Protein AF-0000000084555626 (afdb_homodimer)

Foldseek 3Di:
DDDDDPPVVFWDDPVVLVVQLQLDQKWWKWFQFPPRDIDTDMFGWDQDPVQRKIKGKDFCDDRVNVRCVVFFWIKIKGKDPFDDDVPGPWTKIKMKMFTFGKDWDPDLVVLLVGQQRSVVSPDPDPVVSVVCCVPPSVRMIMMMGDTPDMIMGIDTRD/DDDDDPPVVFWDDPVVLVVQLQLDQKWWKWFQFPPRDIDTDMFGWDQDPVQRKIKGKDFCDDRVNVRCVVFFWIKIKGKDPFDDDVPGPWTKIKMKMFIFGKDWDPDLVVLLVGLLRSVVSPDPDPVVSVVCCVPPSVRMIMMMGDTPDMIMGIDTRD

Secondary structure (DSSP, 8-state):
-PPPPSSGGGBPPHHHHHHHHHH--EEEEEEE-GGG-EEEEEEE-EEETTTTEEEEEEESSSHHHHHHHH--EEEEEEE---EE-TT--SEEEEEEEEEEEEEEE--HHHHHHHHHHHHHTT---HHHHHHHHHHHGGGEEEEEEEEEEEEEEEEE--/-PPPPSSGGGBPPHHHHHHHHHH--EEEEEEE-GGG-EEEEEEE-EEETTTTEEEEEEESSSHHHHHHHH--EEEEEEE---EE-TT--SEEEEEEEEEEEEEEE--HHHHHHHHHHHHHTT---HHHHHHHHHHHGGGEEEEEEEEEEEEEEEEE--

InterPro domains:
  IPR012349 FMN-binding split barrel [G3DSA:2.30.110.10] (3-157)
  IPR024747 Pyridoxamine 5'-phosphate oxidase-related [PF12900] (14-153)

Organism: NCBI:txid82374

Nearest PDB structures (foldseek):
  2fg9-assembly1_A  TM=8.387E-01  e=6.362E-12  Bacteroides thetaiotaomicron VPI-5482
  2fhq-assembly1_B  TM=7.285E-01  e=4.024E-08  Bacteroides thetaiotaomicron VPI-5482
  5jab-assembly1_B  TM=8.638E-01  e=1.129E-06  Mycobacterium tuberculosis H37Rv
  2aq6-assembly1_B  TM=6.867E-01  e=2.132E-07  Mycobacterium tuberculosis
  2hq7-assembly1_B  TM=6.976E-01  e=1.064E-06  Clostridium acetobutylicum

Solvent-accessible surface area (backbone atoms only — not comparable to full-atom values): 16829 Å² total; per-residue (Å²): 137,83,82,77,72,87,65,56,89,32,48,48,52,72,69,55,36,49,50,42,50,63,72,30,62,48,31,31,41,10,27,48,34,72,95,75,24,20,36,34,43,78,42,56,51,38,59,38,77,90,76,57,32,35,33,38,73,40,59,71,66,54,70,67,46,54,19,43,73,74,41,34,42,23,11,37,25,38,52,46,93,48,49,58,54,92,97,46,77,41,46,34,33,46,34,34,38,34,35,28,39,48,43,80,50,80,52,63,69,58,39,50,53,50,52,50,54,48,49,51,74,64,43,86,54,61,67,58,50,55,50,43,55,71,72,44,45,88,59,47,34,31,32,34,37,45,64,74,44,76,52,24,37,50,45,64,70,105,137,84,82,76,71,86,66,57,89,31,47,48,52,73,71,55,36,49,49,40,51,62,71,30,64,50,32,31,42,12,26,48,34,74,95,74,24,20,36,35,42,77,41,56,49,38,60,39,76,90,77,58,31,37,33,38,74,40,61,73,66,54,70,67,47,54,19,44,73,74,41,34,42,23,12,37,26,36,51,48,93,50,49,60,54,90,98,45,75,40,44,34,33,46,35,33,37,32,35,30,39,48,43,79,51,79,53,63,69,59,37,49,53,52,53,52,54,47,49,53,73,64,43,87,54,60,68,59,52,54,50,44,54,71,72,44,45,89,59,48,32,32,34,35,37,45,64,74,44,77,50,23,37,52,44,66,71,106

Structure (mmCIF, N/CA/C/O backbone):
data_AF-0000000084555626-model_v1
#
loop_
_entity.id
_entity.type
_entity.pdbx_description
1 polymer '5-nitroimidazole antibiotic resistance protein'
#
loop_
_atom_site.group_PDB
_atom_site.id
_atom_site.type_symbol
_atom_site.label_atom_id
_atom_site.label_alt_id
_atom_site.label_comp_id
_atom_site.label_asym_id
_atom_site.label_entity_id
_atom_site.label_seq_id
_atom_site.pdbx_PDB_ins_code
_atom_site.Cartn_x
_atom_site.Cartn_y
_atom_site.Cartn_z
_atom_site.occupancy
_atom_site.B_iso_or_equiv
_atom_site.auth_seq_id
_atom_site.auth_comp_id
_atom_site.auth_asym_id
_atom_site.auth_atom_id
_atom_site.pdbx_PDB_model_num
ATOM 1 N N . MET A 1 1 ? -20.672 4.426 -9.023 1 76.81 1 MET A N 1
ATOM 2 C CA . MET A 1 1 ? -20.922 3.668 -7.805 1 76.81 1 MET A CA 1
ATOM 3 C C . MET A 1 1 ? -19.766 2.717 -7.508 1 76.81 1 MET A C 1
ATOM 5 O O . MET A 1 1 ? -19.125 2.213 -8.43 1 76.81 1 MET A O 1
ATOM 9 N N . PHE A 1 2 ? -19.453 2.617 -6.172 1 89.75 2 PHE A N 1
ATOM 10 C CA . PHE A 1 2 ? -18.391 1.716 -5.77 1 89.75 2 PHE A CA 1
ATOM 11 C C . PHE A 1 2 ? -18.922 0.302 -5.555 1 89.75 2 PHE A C 1
ATOM 13 O O . PHE A 1 2 ? -20.078 0.118 -5.207 1 89.75 2 PHE A O 1
ATOM 20 N N . ARG A 1 3 ? -18.141 -0.674 -5.719 1 90.12 3 ARG A N 1
ATOM 21 C CA . ARG A 1 3 ? -18.516 -2.084 -5.676 1 90.12 3 ARG A CA 1
ATOM 22 C C . ARG A 1 3 ? -18.703 -2.559 -4.238 1 90.12 3 ARG A C 1
ATOM 24 O O . ARG A 1 3 ? -18 -2.096 -3.332 1 90.12 3 ARG A O 1
ATOM 31 N N . GLU A 1 4 ? -19.578 -3.523 -4.199 1 86.88 4 GLU A N 1
ATOM 32 C CA . GLU A 1 4 ? -19.641 -4.266 -2.943 1 86.88 4 GLU A CA 1
ATOM 33 C C . GLU A 1 4 ? -18.547 -5.328 -2.871 1 86.88 4 GLU A C 1
ATOM 35 O O . GLU A 1 4 ? -18.141 -5.867 -3.896 1 86.88 4 GLU A O 1
ATOM 40 N N . MET A 1 5 ? -18.156 -5.602 -1.663 1 88.56 5 MET A N 1
ATOM 41 C CA . MET A 1 5 ? -17.172 -6.656 -1.463 1 88.56 5 MET A CA 1
ATOM 42 C C . MET A 1 5 ? -17.719 -8.008 -1.891 1 88.56 5 MET A C 1
ATOM 44 O O . MET A 1 5 ? -18.812 -8.398 -1.475 1 88.56 5 MET A O 1
ATOM 48 N N . ARG A 1 6 ? -16.969 -8.773 -2.727 1 81.38 6 ARG A N 1
ATOM 49 C CA . ARG A 1 6 ? -17.391 -10.086 -3.213 1 81.38 6 ARG A CA 1
ATOM 50 C C . ARG A 1 6 ? -17.453 -11.094 -2.072 1 81.38 6 ARG A C 1
ATOM 52 O O . ARG A 1 6 ? -18.453 -11.789 -1.896 1 81.38 6 ARG A O 1
ATOM 59 N N . ARG A 1 7 ? -16.312 -11.211 -1.264 1 83.25 7 ARG A N 1
ATOM 60 C CA . ARG A 1 7 ? -16.266 -12.117 -0.125 1 83.25 7 ARG A CA 1
ATOM 61 C C . ARG A 1 7 ? -16.766 -11.438 1.143 1 83.25 7 ARG A C 1
ATOM 63 O O . ARG A 1 7 ? -15.992 -11.18 2.066 1 83.25 7 ARG A O 1
ATOM 70 N N . PHE A 1 8 ? -18.016 -11.258 1.345 1 87.25 8 PHE A N 1
ATOM 71 C CA . PHE A 1 8 ? -18.656 -10.414 2.357 1 87.25 8 PHE A CA 1
ATOM 72 C C . PHE A 1 8 ? -18.438 -10.992 3.752 1 87.25 8 PHE A C 1
ATOM 74 O O . PHE A 1 8 ? -18.438 -10.258 4.742 1 87.25 8 PHE A O 1
ATOM 81 N N . LYS A 1 9 ? -18.188 -12.258 3.799 1 88.25 9 LYS A N 1
ATOM 82 C CA . LYS A 1 9 ? -17.953 -12.875 5.102 1 88.25 9 LYS A CA 1
ATOM 83 C C . LYS A 1 9 ? -16.625 -12.398 5.691 1 88.25 9 LYS A C 1
ATOM 85 O O . LYS A 1 9 ? -16.406 -12.508 6.902 1 88.25 9 LYS A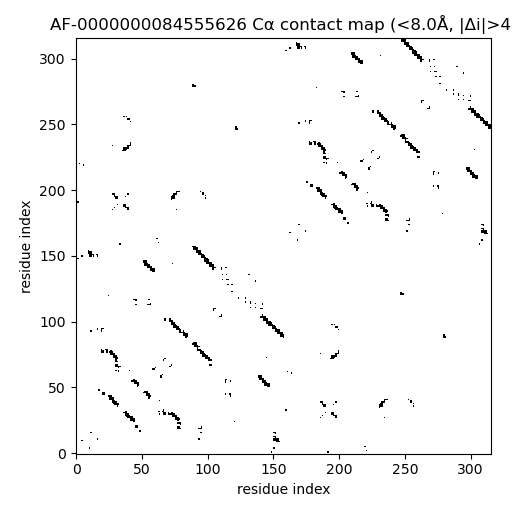 O 1
ATOM 90 N N . GLN A 1 10 ? -15.773 -11.867 4.84 1 93.5 10 GLN A N 1
ATOM 91 C CA . GLN A 1 10 ? -14.469 -11.391 5.277 1 93.5 10 GLN A CA 1
ATOM 92 C C . GLN A 1 10 ? -14.5 -9.891 5.559 1 93.5 10 GLN A C 1
ATOM 94 O O . GLN A 1 10 ? -13.5 -9.32 6 1 93.5 10 GLN A O 1
ATOM 99 N N . GLU A 1 11 ? -15.617 -9.266 5.258 1 96.31 11 GLU A N 1
ATOM 100 C CA . GLU A 1 11 ? -15.719 -7.832 5.504 1 96.31 11 GLU A CA 1
ATOM 101 C C . GLU A 1 11 ? -15.711 -7.527 7 1 96.31 11 GLU A C 1
ATOM 103 O O . GLU A 1 11 ? -16.422 -8.18 7.777 1 96.31 11 GLU A O 1
ATOM 108 N N . ILE A 1 12 ? -14.906 -6.598 7.359 1 97.38 12 ILE A N 1
ATOM 109 C CA . ILE A 1 12 ? -14.859 -6.227 8.773 1 97.38 12 ILE A CA 1
ATOM 110 C C . ILE A 1 12 ? -15.734 -4.996 9.008 1 97.38 12 ILE A C 1
ATOM 112 O O . ILE A 1 12 ? -16.094 -4.285 8.062 1 97.38 12 ILE A O 1
ATOM 116 N N . SER A 1 13 ? -16.062 -4.691 10.242 1 97.19 13 SER A N 1
ATOM 117 C CA . SER A 1 13 ? -16.969 -3.605 10.609 1 97.19 13 SER A CA 1
ATOM 118 C C . SER A 1 13 ? -16.297 -2.248 10.445 1 97.19 13 SER A C 1
ATOM 120 O O . SER A 1 13 ? -15.07 -2.164 10.359 1 97.19 13 SER A O 1
ATOM 122 N N . LYS A 1 14 ? -17.156 -1.234 10.422 1 96.25 14 LYS A N 1
ATOM 123 C CA . LYS A 1 14 ? -16.641 0.126 10.375 1 96.25 14 LYS A CA 1
ATOM 124 C C . LYS A 1 14 ? -15.727 0.412 11.562 1 96.25 14 LYS A C 1
ATOM 126 O O . LYS A 1 14 ? -14.688 1.064 11.414 1 96.25 14 LYS A O 1
ATOM 131 N N . SER A 1 15 ? -16.156 -0.098 12.727 1 97.31 15 SER A N 1
ATOM 132 C CA . SER A 1 15 ? -15.344 0.101 13.93 1 97.31 15 SER A CA 1
ATOM 133 C C . SER A 1 15 ? -13.977 -0.557 13.789 1 97.31 15 SER A C 1
ATOM 135 O O . SER A 1 15 ? -12.969 -0 14.227 1 97.31 15 SER A O 1
ATOM 137 N N . GLU A 1 16 ? -13.891 -1.704 13.211 1 97.94 16 GLU A N 1
ATOM 138 C CA . GLU A 1 16 ? -12.625 -2.393 12.977 1 97.94 16 GLU A CA 1
ATOM 139 C C . GLU A 1 16 ? -11.773 -1.647 11.953 1 97.94 16 GLU A C 1
ATOM 141 O O . GLU A 1 16 ? -10.547 -1.588 12.078 1 97.94 16 GLU A O 1
ATOM 146 N N . CYS A 1 17 ? -12.43 -1.116 10.953 1 98.12 17 CYS A N 1
ATOM 147 C CA . CYS A 1 17 ? -11.703 -0.298 9.984 1 98.12 17 CYS A CA 1
ATOM 148 C C . CYS A 1 17 ? -11.023 0.881 10.672 1 98.12 17 CYS A C 1
ATOM 150 O O . CYS A 1 17 ? -9.852 1.164 10.406 1 98.12 17 CYS A O 1
ATOM 152 N N . ILE A 1 18 ? -11.75 1.521 11.531 1 97.69 18 ILE A N 1
ATOM 153 C CA . ILE A 1 18 ? -11.234 2.678 12.25 1 97.69 18 ILE A CA 1
ATOM 154 C C . ILE A 1 18 ? -10.055 2.254 13.133 1 97.69 18 ILE A C 1
ATOM 156 O O . ILE A 1 18 ? -9.055 2.967 13.227 1 97.69 18 ILE A O 1
ATOM 160 N N . GLU A 1 19 ? -10.164 1.111 13.734 1 97.81 19 GLU A N 1
ATOM 161 C CA . GLU A 1 19 ? -9.07 0.586 14.547 1 97.81 19 GLU A CA 1
ATOM 162 C C . GLU A 1 19 ? -7.812 0.381 13.711 1 97.81 19 GLU A C 1
ATOM 164 O O . GLU A 1 19 ? -6.715 0.758 14.133 1 97.81 19 GLU A O 1
ATOM 169 N N . VAL A 1 20 ? -7.949 -0.183 12.539 1 98.31 20 VAL A N 1
ATOM 170 C CA . VAL A 1 20 ? -6.816 -0.405 11.648 1 98.31 20 VAL A CA 1
ATOM 171 C C . VAL A 1 20 ? -6.207 0.935 11.242 1 98.31 20 VAL A C 1
ATOM 173 O O . VAL A 1 20 ? -4.992 1.12 11.32 1 98.31 20 VAL A O 1
ATOM 176 N N . LEU A 1 21 ? -7.043 1.875 10.859 1 98.12 21 LEU A N 1
ATOM 177 C CA . LEU A 1 21 ? -6.586 3.188 10.414 1 98.12 21 LEU A CA 1
ATOM 178 C C . LEU A 1 21 ? -5.863 3.92 11.539 1 98.12 21 LEU A C 1
ATOM 180 O O . LEU A 1 21 ? -4.871 4.613 11.297 1 98.12 21 LEU A O 1
ATOM 184 N N . THR A 1 22 ? -6.371 3.758 12.711 1 96.81 22 THR A N 1
ATOM 185 C CA . THR A 1 22 ? -5.836 4.492 13.859 1 96.81 22 THR A CA 1
ATOM 186 C C . THR A 1 22 ? -4.52 3.883 14.32 1 96.81 22 THR A C 1
ATOM 188 O O . THR A 1 22 ? -3.586 4.609 14.68 1 96.81 22 THR A O 1
ATOM 191 N N . ASN A 1 23 ? -4.391 2.605 14.258 1 96.06 23 ASN A N 1
ATOM 192 C CA . ASN A 1 23 ? -3.238 1.922 14.836 1 96.06 23 ASN A CA 1
ATOM 193 C C . ASN A 1 23 ? -2.111 1.757 13.82 1 96.06 23 ASN A C 1
ATOM 195 O O . ASN A 1 23 ? -0.953 1.578 14.203 1 96.06 23 ASN A O 1
ATOM 199 N N . SER A 1 24 ? -2.463 1.746 12.578 1 96.44 24 SER A N 1
ATOM 200 C CA . SER A 1 24 ? -1.428 1.63 11.555 1 96.44 24 SER A CA 1
ATOM 201 C C . SER A 1 24 ? -0.692 2.951 11.359 1 96.44 24 SER A C 1
ATOM 203 O O . SER A 1 24 ? -1.309 4.02 11.375 1 96.44 24 SER A O 1
ATOM 205 N N . LYS A 1 25 ? 0.589 2.877 11.117 1 94.75 25 LYS A N 1
ATOM 206 C CA . LYS A 1 25 ? 1.397 4.086 10.984 1 94.75 25 LYS A CA 1
ATOM 207 C C . LYS A 1 25 ? 1.483 4.531 9.523 1 94.75 25 LYS A C 1
ATOM 209 O O . LYS A 1 25 ? 1.712 5.711 9.242 1 94.75 25 LYS A O 1
ATOM 214 N N . ARG A 1 26 ? 1.33 3.557 8.672 1 97 26 ARG A N 1
ATOM 215 C CA . ARG A 1 26 ? 1.593 3.83 7.262 1 97 26 ARG A CA 1
ATOM 216 C C . ARG A 1 26 ? 0.634 3.053 6.363 1 97 26 ARG A C 1
ATOM 218 O O . ARG A 1 26 ? 0.057 2.049 6.785 1 97 26 ARG A O 1
ATOM 225 N N . GLY A 1 27 ? 0.441 3.52 5.23 1 98.5 27 GLY A N 1
ATOM 226 C CA . GLY A 1 27 ? -0.253 2.875 4.129 1 98.5 27 GLY A CA 1
ATOM 227 C C . GLY A 1 27 ? 0.242 3.324 2.768 1 98.5 27 GLY A C 1
ATOM 228 O O . GLY A 1 27 ? 1.347 3.857 2.646 1 98.5 27 GLY A O 1
ATOM 229 N N . VAL A 1 28 ? -0.533 2.996 1.769 1 98.94 28 VAL A N 1
ATOM 230 C CA . VAL A 1 28 ? -0.161 3.373 0.409 1 98.94 28 VAL A CA 1
ATOM 231 C C . VAL A 1 28 ? -1.278 4.199 -0.222 1 98.94 28 VAL A C 1
ATOM 233 O O . VAL A 1 28 ? -2.422 3.748 -0.308 1 98.94 28 VAL A O 1
ATOM 236 N N . LEU A 1 29 ? -0.969 5.406 -0.587 1 98.94 29 LEU A N 1
ATOM 237 C CA . LEU A 1 29 ? -1.856 6.262 -1.366 1 98.94 29 LEU A CA 1
ATOM 238 C C . LEU A 1 29 ? -1.69 6 -2.859 1 98.94 29 LEU A C 1
ATOM 240 O O . LEU A 1 29 ? -0.596 6.16 -3.404 1 98.94 29 LEU A O 1
ATOM 244 N N . SER A 1 30 ? -2.701 5.562 -3.477 1 98.94 30 SER A N 1
ATOM 245 C CA . SER A 1 30 ? -2.697 5.332 -4.918 1 98.94 30 SER A CA 1
ATOM 246 C C . SER A 1 30 ? -3.311 6.512 -5.668 1 98.94 30 SER A C 1
ATOM 248 O O . SER A 1 30 ? -4.449 6.898 -5.398 1 98.94 30 SER A O 1
ATOM 250 N N . LEU A 1 31 ? -2.594 7.043 -6.574 1 98.81 31 LEU A N 1
ATOM 251 C CA . LEU A 1 31 ? -2.971 8.164 -7.426 1 98.81 31 LEU A CA 1
ATOM 252 C C . LEU A 1 31 ? -2.857 7.793 -8.898 1 98.81 31 LEU A C 1
ATOM 254 O O . LEU A 1 31 ? -2.359 6.715 -9.234 1 98.81 31 LEU A O 1
ATOM 258 N N . ILE A 1 32 ? -3.438 8.688 -9.75 1 98.38 32 ILE A N 1
ATOM 259 C CA . ILE A 1 32 ? -3.127 8.562 -11.172 1 98.38 32 ILE A CA 1
ATOM 260 C C . ILE A 1 32 ? -1.85 9.344 -11.484 1 98.38 32 ILE A C 1
ATOM 262 O O . ILE A 1 32 ? -1.834 10.57 -11.422 1 98.38 32 ILE A O 1
ATOM 266 N N . GLY A 1 33 ? -0.812 8.602 -11.797 1 97.31 33 GLY A N 1
ATOM 267 C CA . GLY A 1 33 ? 0.483 9.211 -12.047 1 97.31 33 GLY A CA 1
ATOM 268 C C . GLY A 1 33 ? 0.698 9.578 -13.508 1 97.31 33 GLY A C 1
ATOM 269 O O . GLY A 1 33 ? -0.262 9.828 -14.234 1 97.31 33 GLY A O 1
ATOM 270 N N . ASP A 1 34 ? 1.951 9.656 -13.867 1 97.19 34 ASP A N 1
ATOM 271 C CA . ASP A 1 34 ? 2.334 10.07 -15.219 1 97.19 34 ASP A CA 1
ATOM 272 C C . ASP A 1 34 ? 1.971 8.992 -16.25 1 97.19 34 ASP A C 1
ATOM 274 O O . ASP A 1 34 ? 2.076 7.801 -15.961 1 97.19 34 ASP A O 1
ATOM 278 N N . ASN A 1 35 ? 1.558 9.445 -17.375 1 96.31 35 ASN A N 1
ATOM 279 C CA . ASN A 1 35 ? 1.37 8.594 -18.547 1 96.31 35 ASN A CA 1
ATOM 280 C C . ASN A 1 35 ? 0.37 7.473 -18.266 1 96.31 35 ASN A C 1
ATOM 282 O O . ASN A 1 35 ? 0.53 6.355 -18.766 1 96.31 35 ASN A O 1
ATOM 286 N N . GLY A 1 36 ? -0.542 7.715 -17.359 1 95.12 36 GLY A N 1
ATOM 287 C CA . GLY A 1 36 ? -1.632 6.781 -17.125 1 95.12 36 GLY A CA 1
ATOM 288 C C . GLY A 1 36 ? -1.272 5.672 -16.156 1 95.12 36 GLY A C 1
ATOM 289 O O . GLY A 1 36 ? -2.055 4.742 -15.953 1 95.12 36 GLY A O 1
ATOM 290 N N . TYR A 1 37 ? -0.07 5.711 -15.594 1 98.25 37 TYR A N 1
ATOM 291 C CA . TYR A 1 37 ? 0.304 4.707 -14.602 1 98.25 37 TYR A CA 1
ATOM 292 C C . TYR A 1 37 ? -0.272 5.051 -13.234 1 98.25 37 TYR A C 1
ATOM 294 O O . TYR A 1 37 ? -0.174 6.195 -12.781 1 98.25 37 TYR A O 1
ATOM 302 N N . PRO A 1 38 ? -0.923 4.012 -12.641 1 98.56 38 PRO A N 1
ATOM 303 C CA . PRO A 1 38 ? -1.188 4.23 -11.219 1 98.56 38 PRO A CA 1
ATOM 304 C C . PRO A 1 38 ? 0.09 4.387 -10.398 1 98.56 38 PRO A C 1
ATOM 306 O O . PRO A 1 38 ? 1.104 3.752 -10.695 1 98.56 38 PRO A O 1
ATOM 309 N N . TYR A 1 39 ? 0.007 5.266 -9.5 1 98.69 39 TYR A N 1
ATOM 310 C CA . TYR A 1 39 ? 1.149 5.621 -8.664 1 98.69 39 TYR A CA 1
ATOM 311 C C . TYR A 1 39 ? 0.837 5.395 -7.191 1 98.69 39 TYR A C 1
ATOM 313 O O . TYR A 1 39 ? 0.137 6.199 -6.57 1 98.69 39 TYR A O 1
ATOM 321 N N . GLY A 1 40 ? 1.28 4.23 -6.672 1 98.81 40 GLY A N 1
ATOM 322 C CA . GLY A 1 40 ? 1.166 3.951 -5.25 1 98.81 40 GLY A CA 1
ATOM 323 C C . GLY A 1 40 ? 2.367 4.418 -4.453 1 98.81 40 GLY A C 1
ATOM 324 O O . GLY A 1 40 ? 3.49 3.969 -4.691 1 98.81 40 GLY A O 1
ATOM 325 N N . VAL A 1 41 ? 2.172 5.25 -3.465 1 98.69 41 VAL A N 1
ATOM 326 C CA . VAL A 1 41 ? 3.27 5.832 -2.699 1 98.69 41 VAL A CA 1
ATOM 327 C C . VAL A 1 41 ? 3.016 5.645 -1.205 1 98.69 41 VAL A C 1
ATOM 329 O O . VAL A 1 41 ? 1.906 5.883 -0.723 1 98.69 41 VAL A O 1
ATOM 332 N N . PRO A 1 42 ? 3.977 5.137 -0.497 1 98.38 42 PRO A N 1
ATOM 333 C CA . PRO A 1 42 ? 3.779 4.949 0.942 1 98.38 42 PRO A CA 1
ATOM 334 C C . PRO A 1 42 ? 3.82 6.262 1.72 1 98.38 42 PRO A C 1
ATOM 336 O O . PRO A 1 42 ? 4.688 7.102 1.471 1 98.38 42 PRO A O 1
ATOM 339 N N . LEU A 1 43 ? 2.904 6.414 2.652 1 97.69 43 LEU A N 1
ATOM 340 C CA . LEU A 1 43 ? 2.799 7.605 3.49 1 97.69 43 LEU A CA 1
ATOM 341 C C . LEU A 1 43 ? 2.357 7.234 4.902 1 97.69 43 LEU A C 1
ATOM 343 O O . LEU A 1 43 ? 1.607 6.273 5.094 1 97.69 43 LEU A O 1
ATOM 347 N N . ASP A 1 44 ? 2.816 8.07 5.832 1 97.25 44 ASP A N 1
ATOM 348 C CA . ASP A 1 44 ? 2.152 8.078 7.133 1 97.25 44 ASP A CA 1
ATOM 349 C C . ASP A 1 44 ? 0.818 8.82 7.059 1 97.25 44 ASP A C 1
ATOM 351 O O . ASP A 1 44 ? 0.657 9.742 6.254 1 97.25 44 ASP A O 1
ATOM 355 N N . HIS A 1 45 ? -0.053 8.383 7.906 1 98.56 45 HIS A N 1
ATOM 356 C CA . HIS A 1 45 ? -1.358 9.039 7.867 1 98.56 45 HIS A CA 1
ATOM 357 C C . HIS A 1 45 ? -1.869 9.336 9.273 1 98.56 45 HIS A C 1
ATOM 359 O O . HIS A 1 45 ? -1.427 8.711 10.242 1 98.56 45 HIS A O 1
ATOM 365 N N . TRP A 1 46 ? -2.701 10.32 9.352 1 98.44 46 TRP A N 1
ATOM 366 C CA . TRP A 1 46 ? -3.545 10.555 10.516 1 98.44 46 TRP A CA 1
ATOM 367 C C . TRP A 1 46 ? -5.02 10.492 10.141 1 98.44 46 TRP A C 1
ATOM 369 O O . TRP A 1 46 ? -5.504 11.312 9.359 1 98.44 46 TRP A O 1
ATOM 379 N N . TYR A 1 47 ? -5.715 9.492 10.633 1 98.5 47 TYR A N 1
ATOM 380 C CA . TYR A 1 47 ? -7.164 9.43 10.469 1 98.5 47 TYR A CA 1
ATOM 381 C C . TYR A 1 47 ? -7.867 10.211 11.57 1 98.5 47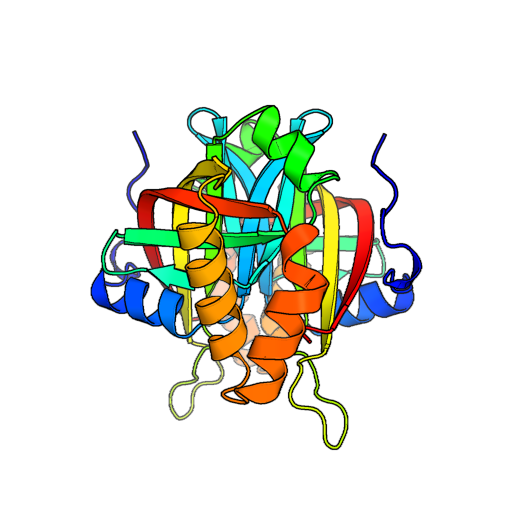 TYR A C 1
ATOM 383 O O . TYR A 1 47 ? -7.711 9.898 12.758 1 98.5 47 TYR A O 1
ATOM 391 N N . CYS A 1 48 ? -8.586 11.156 11.141 1 97.69 48 CYS A N 1
ATOM 392 C CA . CYS A 1 48 ? -9.367 11.945 12.086 1 97.69 48 CYS A CA 1
ATOM 393 C C . CYS A 1 48 ? -10.812 11.461 12.133 1 97.69 48 CYS A C 1
ATOM 395 O O . CYS A 1 48 ? -11.586 11.711 11.211 1 97.69 48 CYS A O 1
ATOM 397 N N . GLU A 1 49 ? -11.18 10.883 13.18 1 95 49 GLU A N 1
ATOM 398 C CA . GLU A 1 49 ? -12.531 10.336 13.32 1 95 49 GLU A CA 1
ATOM 399 C C . GLU A 1 49 ? -13.578 11.445 13.352 1 95 49 GLU A C 1
ATOM 401 O O . GLU A 1 49 ? -14.703 11.258 12.883 1 95 49 GLU A O 1
ATOM 406 N N . GLU A 1 50 ? -13.203 12.578 13.914 1 95 50 GLU A N 1
ATOM 407 C CA . GLU A 1 50 ? -14.141 13.68 14.07 1 95 50 GLU A CA 1
ATOM 408 C C . GLU A 1 50 ? -14.695 14.133 12.727 1 95 50 GLU A C 1
ATOM 410 O O . GLU A 1 50 ? -15.883 14.438 12.609 1 95 50 GLU A O 1
ATOM 415 N N . ASP A 1 51 ? -13.898 14.18 11.75 1 96.06 51 ASP A N 1
ATOM 416 C CA . ASP A 1 51 ? -14.398 14.641 10.453 1 96.06 51 ASP A CA 1
ATOM 417 C C . ASP A 1 51 ? -14.312 13.531 9.406 1 96.06 51 ASP A C 1
ATOM 419 O O . ASP A 1 51 ? -14.57 13.773 8.227 1 96.06 51 ASP A O 1
ATOM 423 N N . ASN A 1 52 ? -13.938 12.336 9.828 1 96 52 ASN A N 1
ATOM 424 C CA . ASN A 1 52 ? -13.883 11.164 8.969 1 96 52 ASN A CA 1
ATOM 425 C C . ASN A 1 52 ? -12.992 11.406 7.75 1 96 52 ASN A C 1
ATOM 427 O O . ASN A 1 52 ? -13.398 11.141 6.617 1 96 52 ASN A O 1
ATOM 431 N N . ARG A 1 53 ? -11.773 11.938 7.977 1 98 53 ARG A N 1
ATOM 432 C CA . ARG A 1 53 ? -10.812 12.195 6.914 1 98 53 ARG A CA 1
ATOM 433 C C . ARG A 1 53 ? -9.445 11.609 7.258 1 98 53 ARG A C 1
ATOM 435 O O . ARG A 1 53 ? -9.148 11.367 8.43 1 98 53 ARG A O 1
ATOM 442 N N . LEU A 1 54 ? -8.758 11.422 6.238 1 98.69 54 LEU A N 1
ATOM 443 C CA . LEU A 1 54 ? -7.352 11.062 6.383 1 98.69 54 LEU A CA 1
ATOM 444 C C . LEU A 1 54 ? -6.449 12.234 6.004 1 98.69 54 LEU A C 1
ATOM 446 O O . LEU A 1 54 ? -6.699 12.922 5.016 1 98.69 54 LEU A O 1
ATOM 450 N N . TYR A 1 55 ? -5.406 12.336 6.766 1 98.81 55 TYR A N 1
ATOM 451 C CA . TYR A 1 55 ? -4.48 13.445 6.539 1 98.81 55 TYR A CA 1
ATOM 452 C C . TYR A 1 55 ? -3.055 12.938 6.367 1 98.81 55 TYR A C 1
ATOM 454 O O . TYR A 1 55 ? -2.666 11.945 6.984 1 98.81 55 TYR A O 1
ATOM 462 N N . PHE A 1 56 ? -2.342 13.688 5.566 1 98.5 56 PHE A N 1
ATOM 463 C CA . PHE A 1 56 ? -0.946 13.391 5.266 1 98.5 56 PHE A CA 1
ATOM 464 C C . PHE A 1 56 ? -0.122 14.672 5.199 1 98.5 56 PHE A C 1
ATOM 466 O O . PHE A 1 56 ? -0.676 15.766 5.105 1 98.5 56 PHE A O 1
ATOM 473 N N . HIS A 1 57 ? 1.134 14.508 5.223 1 96.56 57 HIS A N 1
ATOM 474 C CA . HIS A 1 57 ? 2.041 15.594 4.887 1 96.56 57 HIS A CA 1
ATOM 475 C C . HIS A 1 57 ? 3.076 15.156 3.855 1 96.56 57 HIS A C 1
ATOM 477 O O . HIS A 1 57 ? 3.49 13.992 3.844 1 96.56 57 HIS A O 1
ATOM 483 N N . CYS A 1 58 ? 3.41 16.031 2.988 1 95.69 58 CYS A N 1
ATOM 484 C CA . CYS A 1 58 ? 4.422 15.773 1.972 1 95.69 58 CYS A CA 1
ATOM 485 C C . CYS A 1 58 ? 5.129 17.062 1.563 1 95.69 58 CYS A C 1
ATOM 487 O O . CYS A 1 58 ? 4.875 18.125 2.133 1 95.69 58 CYS A O 1
ATOM 489 N N . ALA A 1 59 ? 6.098 16.875 0.697 1 94.25 59 ALA A N 1
ATOM 490 C CA . ALA A 1 59 ? 6.762 18.031 0.106 1 94.25 59 ALA A CA 1
ATOM 491 C C . ALA A 1 59 ? 5.824 18.797 -0.825 1 94.25 59 ALA A C 1
ATOM 493 O O . ALA A 1 59 ? 4.844 18.234 -1.322 1 94.25 59 ALA A O 1
ATOM 494 N N . LYS A 1 60 ? 6.109 19.938 -1.166 1 95.44 60 LYS A N 1
ATOM 495 C CA . LYS A 1 60 ? 5.25 20.812 -1.954 1 95.44 60 LYS A CA 1
ATOM 496 C C . LYS A 1 60 ? 5.383 20.516 -3.445 1 95.44 60 LYS A C 1
ATOM 498 O O . LYS A 1 60 ? 4.562 20.969 -4.25 1 95.44 60 LYS A O 1
ATOM 503 N N . VAL A 1 61 ? 6.441 19.812 -3.756 1 95.06 61 VAL A N 1
ATOM 504 C CA . VAL A 1 61 ? 6.699 19.531 -5.164 1 95.06 61 VAL A CA 1
ATOM 505 C C . VAL A 1 61 ? 7.008 18.047 -5.348 1 95.06 61 VAL A C 1
ATOM 507 O O . VAL A 1 61 ? 7.41 17.375 -4.398 1 95.06 61 VAL A O 1
ATOM 510 N N . GLY A 1 62 ? 6.801 17.656 -6.621 1 95.56 62 GLY A N 1
ATOM 511 C CA . GLY A 1 62 ? 7.152 16.281 -6.953 1 95.56 62 GLY A CA 1
ATOM 512 C C . GLY A 1 62 ? 6.016 15.508 -7.605 1 95.56 62 GLY A C 1
ATOM 513 O O . GLY A 1 62 ? 4.957 16.078 -7.887 1 95.56 62 GLY A O 1
ATOM 514 N N . HIS A 1 63 ? 6.301 14.242 -7.805 1 96.31 63 HIS A N 1
ATOM 515 C CA . HIS A 1 63 ? 5.379 13.375 -8.531 1 96.31 63 HIS A CA 1
ATOM 516 C C . HIS A 1 63 ? 4.012 13.336 -7.859 1 96.31 63 HIS A C 1
ATOM 518 O O . HIS A 1 63 ? 2.982 13.438 -8.531 1 96.31 63 HIS A O 1
ATOM 524 N N . LYS A 1 64 ? 4.035 13.234 -6.566 1 96.38 64 LYS A N 1
ATOM 525 C CA . LYS A 1 64 ? 2.797 13.156 -5.797 1 96.38 64 LYS A CA 1
ATOM 526 C C . LYS A 1 64 ? 1.947 14.406 -6.004 1 96.38 64 LYS A C 1
ATOM 528 O O . LYS A 1 64 ? 0.752 14.312 -6.293 1 96.38 64 LYS A O 1
ATOM 533 N N . MET A 1 65 ? 2.527 15.492 -5.859 1 96.69 65 MET A N 1
ATOM 534 C CA . MET A 1 65 ? 1.829 16.766 -6 1 96.69 65 MET A CA 1
ATOM 535 C C . MET A 1 65 ? 1.311 16.953 -7.422 1 96.69 65 MET A C 1
ATOM 537 O O . MET A 1 65 ? 0.175 17.391 -7.625 1 96.69 65 MET A O 1
ATOM 541 N N . ASP A 1 66 ? 2.121 16.656 -8.391 1 97.81 66 ASP A N 1
ATOM 542 C CA . ASP A 1 66 ? 1.705 16.75 -9.789 1 97.81 66 ASP A CA 1
ATOM 543 C C . ASP A 1 66 ? 0.511 15.836 -10.07 1 97.81 66 ASP A C 1
ATOM 545 O O . ASP A 1 66 ? -0.429 16.234 -10.766 1 97.81 66 ASP A O 1
ATOM 549 N N . ALA A 1 67 ? 0.568 14.633 -9.539 1 98 67 ALA A N 1
ATOM 550 C CA . ALA A 1 67 ? -0.519 13.68 -9.727 1 98 67 ALA A CA 1
ATOM 551 C C . ALA A 1 67 ? -1.822 14.203 -9.133 1 98 67 ALA A C 1
ATOM 553 O O . ALA A 1 67 ? -2.873 14.148 -9.773 1 98 67 ALA A O 1
ATOM 554 N N . ILE A 1 68 ? -1.749 14.688 -7.914 1 98.12 68 ILE A N 1
ATOM 555 C CA . ILE A 1 68 ? -2.922 15.18 -7.199 1 98.12 68 ILE A CA 1
ATOM 556 C C . ILE A 1 68 ? -3.539 16.344 -7.965 1 98.12 68 ILE A C 1
ATOM 558 O O . ILE A 1 68 ? -4.766 16.453 -8.078 1 98.12 68 ILE A O 1
ATOM 562 N N . LYS A 1 69 ? -2.709 17.219 -8.469 1 97.56 69 LYS A N 1
ATOM 563 C CA . LYS A 1 69 ? -3.188 18.375 -9.227 1 97.56 69 LYS A CA 1
ATOM 564 C C . LYS A 1 69 ? -3.865 17.938 -10.523 1 97.56 69 LYS A C 1
ATOM 566 O O . LYS A 1 69 ? -4.828 18.562 -10.969 1 97.56 69 LYS A O 1
ATOM 571 N N . ALA A 1 70 ? -3.385 16.922 -11.117 1 98 70 ALA A N 1
ATOM 572 C CA . ALA A 1 70 ? -3.916 16.438 -12.391 1 98 70 ALA A CA 1
ATOM 573 C C . ALA A 1 70 ? -5.23 15.688 -12.188 1 98 70 ALA A C 1
ATOM 575 O O . ALA A 1 70 ? -6.129 15.766 -13.031 1 98 70 ALA A O 1
ATOM 576 N N . CYS A 1 71 ? -5.379 14.938 -11.156 1 98.44 71 CYS A N 1
ATOM 577 C CA . CYS A 1 71 ? -6.566 14.156 -10.828 1 98.44 71 CYS A CA 1
ATOM 578 C C . CYS A 1 71 ? -6.688 13.953 -9.328 1 98.44 71 CYS A C 1
ATOM 580 O O . CYS A 1 71 ? -5.785 13.391 -8.695 1 98.44 71 CYS A O 1
ATOM 582 N N . ASP A 1 72 ? -7.758 14.297 -8.75 1 98.56 72 ASP A N 1
ATOM 583 C CA . ASP A 1 72 ? -7.867 14.266 -7.293 1 98.56 72 ASP A CA 1
ATOM 584 C C . ASP A 1 72 ? -8.461 12.945 -6.812 1 98.56 72 ASP A C 1
ATOM 586 O O . ASP A 1 72 ? -8.648 12.742 -5.613 1 98.56 72 ASP A O 1
ATOM 590 N N . LYS A 1 73 ? -8.852 12.031 -7.738 1 98.69 73 LYS A N 1
ATOM 591 C CA . LYS A 1 73 ? -9.32 10.703 -7.352 1 98.69 73 LYS A CA 1
ATOM 592 C C . LYS A 1 73 ? -8.18 9.867 -6.77 1 98.69 73 LYS A C 1
ATOM 594 O O . LYS A 1 73 ? -7.086 9.828 -7.336 1 98.69 73 LYS A O 1
ATOM 599 N N . ALA A 1 74 ? -8.445 9.227 -5.672 1 98.88 74 ALA A N 1
ATOM 600 C CA . ALA A 1 74 ? -7.406 8.461 -4.988 1 98.88 74 ALA A CA 1
ATOM 601 C C . ALA A 1 74 ? -8 7.27 -4.25 1 98.88 74 ALA A C 1
ATOM 603 O O . ALA A 1 74 ? -9.211 7.207 -4.031 1 98.88 74 ALA A O 1
ATOM 604 N N . SER A 1 75 ? -7.215 6.344 -3.963 1 98.88 75 SER A N 1
ATOM 605 C CA . SER A 1 75 ? -7.496 5.316 -2.965 1 98.88 75 SER A CA 1
ATOM 606 C C . SER A 1 75 ? -6.352 5.18 -1.97 1 98.88 75 SER A C 1
ATOM 608 O O . SER A 1 75 ? -5.207 5.531 -2.279 1 98.88 75 SER A O 1
ATOM 610 N N . TYR A 1 76 ? -6.637 4.832 -0.824 1 98.94 76 TYR A N 1
ATOM 611 C CA . TYR A 1 76 ? -5.66 4.582 0.229 1 98.94 76 TYR A CA 1
ATOM 612 C C . TYR A 1 76 ? -5.852 3.195 0.834 1 98.94 76 TYR A C 1
ATOM 614 O O . TYR A 1 76 ? -6.98 2.783 1.112 1 98.94 76 TYR A O 1
ATOM 622 N N . CYS A 1 77 ? -4.785 2.471 0.965 1 98.94 77 CYS A N 1
ATOM 623 C CA . CYS A 1 77 ? -4.816 1.123 1.524 1 98.94 77 CYS A CA 1
ATOM 624 C C . CYS A 1 77 ? -3.842 0.996 2.689 1 98.94 77 CYS A C 1
ATOM 626 O O . CYS A 1 77 ? -2.682 1.397 2.58 1 98.94 77 CYS A O 1
ATOM 628 N N . THR A 1 78 ? -4.266 0.533 3.805 1 98.75 78 THR A N 1
ATOM 629 C CA . THR A 1 78 ? -3.412 0.162 4.926 1 98.75 78 THR A CA 1
ATOM 630 C C . THR A 1 78 ? -3.865 -1.161 5.539 1 98.75 78 THR A C 1
ATOM 632 O O . THR A 1 78 ? -4.969 -1.635 5.254 1 98.75 78 THR A O 1
ATOM 635 N N . TYR A 1 79 ? -3.004 -1.812 6.27 1 98.25 79 TYR A N 1
ATOM 636 C CA . TYR A 1 79 ? -3.285 -3.088 6.918 1 98.25 79 TYR A CA 1
ATOM 637 C C . TYR A 1 79 ? -2.48 -3.232 8.203 1 98.25 79 TYR A C 1
ATOM 639 O O . TYR A 1 79 ? -1.441 -2.59 8.367 1 98.25 79 TYR A O 1
ATOM 647 N N . ASP A 1 80 ? -2.994 -3.99 9.07 1 97.19 80 ASP A N 1
ATOM 648 C CA . ASP A 1 80 ? -2.338 -4.152 10.367 1 97.19 80 ASP A CA 1
ATOM 649 C C . ASP A 1 80 ? -1.23 -5.199 10.297 1 97.19 80 ASP A C 1
ATOM 651 O O . ASP A 1 80 ? -0.923 -5.711 9.219 1 97.19 80 ASP A O 1
ATOM 655 N N . GLU A 1 81 ? -0.507 -5.387 11.406 1 93.62 81 GLU A N 1
ATOM 656 C CA . GLU A 1 81 ? 0.651 -6.273 11.438 1 93.62 81 GLU A CA 1
ATOM 657 C C . GLU A 1 81 ? 0.225 -7.738 11.414 1 93.62 81 GLU A C 1
ATOM 659 O O . GLU A 1 81 ? 1.045 -8.625 11.164 1 93.62 81 GLU A O 1
ATOM 664 N N . GLY A 1 82 ? -1.025 -7.973 11.688 1 94.94 82 GLY A N 1
ATOM 665 C CA . GLY A 1 82 ? -1.544 -9.328 11.68 1 94.94 82 GLY A CA 1
ATOM 666 C C . GLY A 1 82 ? -1.297 -10.07 12.984 1 94.94 82 GLY A C 1
ATOM 667 O O . GLY A 1 82 ? -0.604 -9.562 13.867 1 94.94 82 GLY A O 1
ATOM 668 N N . TYR A 1 83 ? -1.979 -11.172 13.109 1 95.88 83 TYR A N 1
ATOM 669 C CA . TYR A 1 83 ? -1.82 -12.07 14.25 1 95.88 83 TYR A CA 1
ATOM 670 C C . TYR A 1 83 ? -1.98 -13.523 13.828 1 95.88 83 TYR A C 1
ATOM 672 O O . TYR A 1 83 ? -2.518 -13.812 12.758 1 95.88 83 TYR A O 1
ATOM 680 N N . ARG A 1 84 ? -1.412 -14.367 14.562 1 96.06 84 ARG A N 1
ATOM 681 C CA . ARG A 1 84 ? -1.595 -15.797 14.359 1 96.06 84 ARG A CA 1
ATOM 682 C C . ARG A 1 84 ? -2.436 -16.406 15.469 1 96.06 84 ARG A C 1
ATOM 684 O O . ARG A 1 84 ? -2.271 -16.062 16.641 1 96.06 84 ARG A O 1
ATOM 691 N N . LYS A 1 85 ? -3.35 -17.281 15.078 1 95 85 LYS A N 1
ATOM 692 C CA . LYS A 1 85 ? -4.078 -18.062 16.078 1 95 85 LYS A CA 1
ATOM 693 C C . LYS A 1 85 ? -3.186 -19.125 16.688 1 95 85 LYS A C 1
ATOM 695 O O . LYS A 1 85 ? -2.262 -19.625 16.031 1 95 85 LYS A O 1
ATOM 700 N N . GLU A 1 86 ? -3.547 -19.406 17.906 1 94.5 86 GLU A N 1
ATOM 701 C CA . GLU A 1 86 ? -2.762 -20.422 18.594 1 94.5 86 GLU A CA 1
ATOM 702 C C . GLU A 1 86 ? -2.703 -21.719 17.781 1 94.5 86 GLU A C 1
ATOM 704 O O . GLU A 1 86 ? -3.734 -22.234 17.344 1 94.5 86 GLU A O 1
ATOM 709 N N . GLY A 1 87 ? -1.456 -22.188 17.547 1 92.19 87 GLY A N 1
ATOM 710 C CA . GLY A 1 87 ? -1.255 -23.453 16.859 1 92.19 87 GLY A CA 1
ATOM 711 C C . GLY A 1 87 ? -1.34 -23.344 15.344 1 92.19 87 GLY A C 1
ATOM 712 O O . GLY A 1 87 ? -1.22 -24.328 14.633 1 92.19 87 GLY A O 1
ATOM 713 N N . GLU A 1 88 ? -1.626 -22.109 14.859 1 92.62 88 GLU A N 1
ATOM 714 C CA . GLU A 1 88 ? -1.74 -21.891 13.414 1 92.62 88 GLU A CA 1
ATOM 715 C C . GLU A 1 88 ? -0.568 -21.078 12.883 1 92.62 88 GLU A C 1
ATOM 717 O O . GLU A 1 88 ? -0.096 -20.156 13.547 1 92.62 88 GLU A O 1
ATOM 722 N N . TRP A 1 89 ? -0.112 -21.438 11.695 1 91.38 89 TRP A N 1
ATOM 723 C CA . TRP A 1 89 ? 1.008 -20.719 11.094 1 91.38 89 TRP A CA 1
ATOM 724 C C . TRP A 1 89 ? 0.519 -19.516 10.297 1 91.38 89 TRP A C 1
ATOM 726 O O . TRP A 1 89 ? 1.274 -18.562 10.07 1 91.38 89 TRP A O 1
ATOM 736 N N . ALA A 1 90 ? -0.739 -19.594 9.867 1 93.19 90 ALA A N 1
ATOM 737 C CA . ALA A 1 90 ? -1.271 -18.609 8.938 1 93.19 90 ALA A CA 1
ATOM 738 C C . ALA A 1 90 ? -1.479 -17.266 9.617 1 93.19 90 ALA A C 1
ATOM 740 O O . ALA A 1 90 ? -1.994 -17.203 10.742 1 93.19 90 ALA A O 1
ATOM 741 N N . LEU A 1 91 ? -1.063 -16.234 8.953 1 95.25 91 LEU A N 1
ATOM 742 C CA . LEU A 1 91 ? -1.251 -14.867 9.43 1 95.25 91 LEU A CA 1
ATOM 743 C C . LEU A 1 91 ? -2.656 -14.367 9.117 1 95.25 91 LEU A C 1
ATOM 745 O O . LEU A 1 91 ? -3.162 -14.586 8.008 1 95.25 91 LEU A O 1
ATOM 749 N N . ASN A 1 92 ? -3.305 -13.82 10.156 1 96.94 92 ASN A N 1
ATOM 750 C CA . ASN A 1 92 ? -4.547 -13.086 9.953 1 96.94 92 ASN A CA 1
ATOM 751 C C . ASN A 1 92 ? -4.297 -11.578 9.875 1 96.94 92 ASN A C 1
ATOM 753 O O . ASN A 1 92 ? -3.688 -11 10.773 1 96.94 92 ASN A O 1
ATOM 757 N N . ILE A 1 93 ? -4.777 -11.023 8.805 1 97.44 93 ILE A N 1
ATOM 758 C CA . ILE A 1 93 ? -4.512 -9.609 8.57 1 97.44 93 ILE A CA 1
ATOM 759 C C . ILE A 1 93 ? -5.82 -8.875 8.289 1 97.44 93 ILE A C 1
ATOM 761 O O . ILE A 1 93 ? -6.68 -9.375 7.562 1 97.44 93 ILE A O 1
ATOM 765 N N . LYS A 1 94 ? -5.953 -7.711 8.891 1 98.38 94 LYS A N 1
ATOM 766 C CA . LYS A 1 94 ? -7.035 -6.797 8.531 1 98.38 94 LYS A CA 1
ATOM 767 C C . LYS A 1 94 ? -6.516 -5.645 7.672 1 98.38 94 LYS A C 1
ATOM 769 O O . LYS A 1 94 ? -5.488 -5.043 7.988 1 98.38 94 LYS A O 1
ATOM 774 N N . SER A 1 95 ? -7.184 -5.434 6.621 1 98.5 95 SER A N 1
ATOM 775 C CA . SER A 1 95 ? -6.828 -4.332 5.734 1 98.5 95 SER A CA 1
ATOM 776 C C . SER A 1 95 ? -8.023 -3.412 5.492 1 98.5 95 SER A C 1
ATOM 778 O O . SER A 1 95 ? -9.172 -3.814 5.684 1 98.5 95 SER A O 1
ATOM 780 N N . VAL A 1 96 ? -7.762 -2.193 5.172 1 98.75 96 VAL A N 1
ATOM 781 C CA . VAL A 1 96 ? -8.773 -1.191 4.844 1 98.75 96 VAL A CA 1
ATOM 782 C C . VAL A 1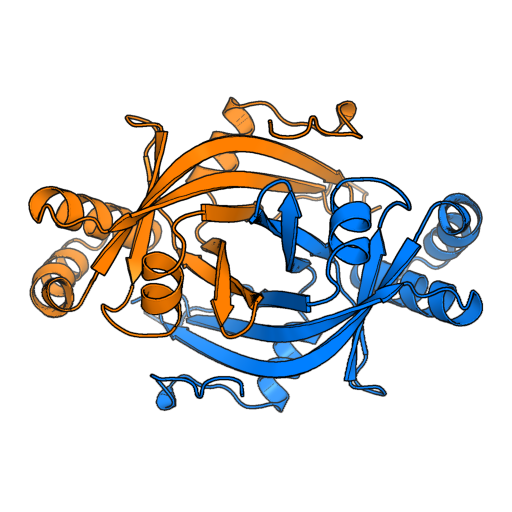 96 ? -8.422 -0.523 3.516 1 98.75 96 VAL A C 1
ATOM 784 O O . VAL A 1 96 ? -7.266 -0.184 3.268 1 98.75 96 VAL A O 1
ATOM 787 N N . ILE A 1 97 ? -9.414 -0.374 2.65 1 98.75 97 ILE A N 1
ATOM 788 C CA . ILE A 1 97 ? -9.281 0.409 1.428 1 98.75 97 ILE A CA 1
ATOM 789 C C . ILE A 1 97 ? -10.305 1.543 1.428 1 98.75 97 ILE A C 1
ATOM 791 O O . ILE A 1 97 ? -11.484 1.319 1.69 1 98.75 97 ILE A O 1
ATOM 795 N N . ILE A 1 98 ? -9.812 2.674 1.168 1 98.75 98 ILE A N 1
ATOM 796 C CA . ILE A 1 98 ? -10.641 3.873 1.076 1 98.75 98 ILE A CA 1
ATOM 797 C C . ILE A 1 98 ? -10.547 4.461 -0.331 1 98.75 98 ILE A C 1
ATOM 799 O O . ILE A 1 98 ? -9.445 4.621 -0.869 1 98.75 98 ILE A O 1
ATOM 803 N N . PHE A 1 99 ? -11.672 4.719 -0.94 1 98.75 99 PHE A N 1
ATOM 804 C CA . PHE A 1 9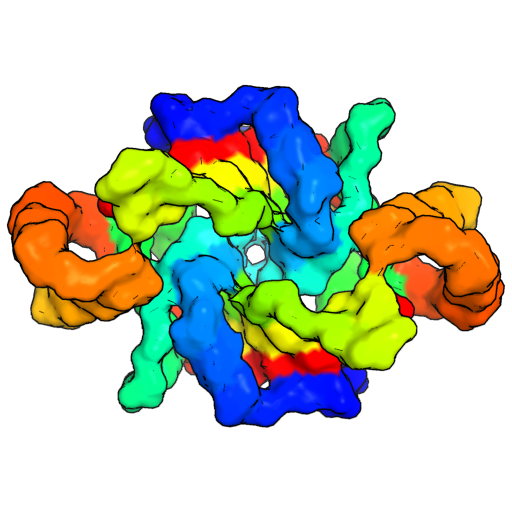9 ? -11.75 5.523 -2.154 1 98.75 99 PHE A CA 1
ATOM 805 C C . PHE A 1 99 ? -12.25 6.93 -1.842 1 98.75 99 PHE A C 1
ATOM 807 O O . PHE A 1 99 ? -13.164 7.102 -1.031 1 98.75 99 PHE A O 1
ATOM 814 N N . GLY A 1 100 ? -11.633 7.895 -2.473 1 98.75 100 GLY A N 1
ATOM 815 C CA . GLY A 1 100 ? -12.078 9.258 -2.234 1 98.75 100 GLY A CA 1
ATOM 816 C C . GLY A 1 100 ? -11.328 10.281 -3.064 1 98.75 100 GLY A C 1
ATOM 817 O O . GLY A 1 100 ? -10.766 9.953 -4.109 1 98.75 100 GLY A O 1
ATOM 818 N N . ARG A 1 101 ? -11.422 11.531 -2.605 1 98.75 101 ARG A N 1
ATOM 819 C CA . ARG A 1 101 ? -10.789 12.648 -3.289 1 98.75 101 ARG A CA 1
ATOM 820 C C . ARG A 1 101 ? -9.734 13.305 -2.404 1 98.75 101 ARG A C 1
ATOM 822 O O . ARG A 1 101 ? -9.953 13.508 -1.208 1 98.75 101 ARG A O 1
ATOM 829 N N . VAL A 1 102 ? -8.617 13.602 -3.008 1 98.75 102 VAL A N 1
ATOM 830 C CA . VAL A 1 102 ? -7.535 14.234 -2.268 1 98.75 102 VAL A CA 1
ATOM 831 C C . VAL A 1 102 ? -7.516 15.734 -2.566 1 98.75 102 VAL A C 1
ATOM 833 O O . VAL A 1 102 ? -7.719 16.141 -3.711 1 98.75 102 VAL A O 1
ATOM 836 N N . LYS A 1 103 ? -7.273 16.469 -1.559 1 98.25 103 LYS A N 1
ATOM 837 C CA . LYS A 1 103 ? -7.188 17.922 -1.675 1 98.25 103 LYS A CA 1
ATOM 838 C C . LYS A 1 103 ? -6 18.469 -0.882 1 98.25 103 LYS A C 1
ATOM 840 O O . LYS A 1 103 ? -5.57 17.859 0.096 1 98.25 103 LYS A O 1
ATOM 845 N N . LEU A 1 104 ? -5.508 19.594 -1.351 1 98.12 104 LEU A N 1
ATOM 846 C CA . LEU A 1 104 ? -4.488 20.312 -0.584 1 98.12 104 LEU A CA 1
ATOM 847 C C . LEU A 1 104 ? -5.102 21.016 0.612 1 98.12 104 LEU A C 1
ATOM 849 O O . LEU A 1 104 ? -6.203 21.578 0.513 1 98.12 104 LEU A O 1
ATOM 853 N N . VAL A 1 105 ? -4.41 20.984 1.692 1 97.75 105 VAL A N 1
ATOM 854 C CA . VAL A 1 105 ? -4.812 21.734 2.873 1 97.75 105 VAL A CA 1
ATOM 855 C C . VAL A 1 105 ? -4.062 23.062 2.918 1 97.75 105 VAL A C 1
ATOM 857 O O . VAL A 1 105 ? -2.852 23.094 3.139 1 97.75 105 VAL A O 1
ATOM 860 N N . ASP A 1 106 ? -4.727 24.141 2.787 1 94.25 106 ASP A N 1
ATOM 861 C CA . ASP A 1 106 ? -4.094 25.453 2.721 1 94.25 106 ASP A CA 1
ATOM 862 C C . ASP A 1 106 ? -4.246 26.203 4.039 1 94.25 106 ASP A C 1
ATOM 864 O O . ASP A 1 106 ? -3.523 27.172 4.301 1 94.25 106 ASP A O 1
ATOM 868 N N . ASP A 1 107 ? -5.164 25.781 4.867 1 95.62 107 ASP A N 1
ATOM 869 C CA . ASP A 1 107 ? -5.367 26.406 6.172 1 95.62 107 ASP A CA 1
ATOM 870 C C . ASP A 1 107 ? -4.215 26.094 7.121 1 95.62 107 ASP A C 1
ATOM 872 O O . ASP A 1 107 ? -3.973 24.922 7.445 1 95.62 107 ASP A O 1
ATOM 876 N N . GLU A 1 108 ? -3.508 27.094 7.562 1 95 108 GLU A N 1
ATOM 877 C CA . GLU A 1 108 ? -2.305 26.922 8.367 1 95 108 GLU A CA 1
ATOM 878 C C . GLU A 1 108 ? -2.625 26.234 9.695 1 95 108 GLU A C 1
ATOM 880 O O . GLU A 1 108 ? -1.868 25.391 10.156 1 95 108 GLU A O 1
ATOM 885 N N . GLU A 1 109 ? -3.664 26.688 10.32 1 96.06 109 GLU A N 1
ATOM 886 C CA . GLU A 1 109 ? -4.043 26.094 11.602 1 96.06 109 GLU A CA 1
ATOM 887 C C . GLU A 1 109 ? -4.328 24.594 11.445 1 96.06 109 GLU A C 1
ATOM 889 O O . GLU A 1 109 ? -3.879 23.797 12.266 1 96.06 109 GLU A O 1
ATOM 894 N N . LYS A 1 110 ? -5.039 24.281 10.422 1 96.69 110 LYS A N 1
ATOM 895 C CA . LYS A 1 110 ? -5.324 22.875 10.148 1 96.69 110 LYS A CA 1
ATOM 896 C C . LYS A 1 110 ? -4.047 22.109 9.828 1 96.69 110 LYS A C 1
ATOM 898 O O . LYS A 1 110 ? -3.865 20.969 10.297 1 96.69 110 LYS A O 1
ATOM 903 N N . ALA A 1 111 ? -3.25 22.688 9.094 1 96.94 111 ALA A N 1
ATOM 904 C CA . ALA A 1 111 ? -1.979 22.047 8.758 1 96.94 111 ALA A CA 1
ATOM 905 C C . ALA A 1 111 ? -1.161 21.766 10.016 1 96.94 111 ALA A C 1
ATOM 907 O O . ALA A 1 111 ? -0.565 20.703 10.148 1 96.94 111 ALA A O 1
ATOM 908 N N . ARG A 1 112 ? -1.122 22.703 10.891 1 96.19 112 ARG A N 1
ATOM 909 C CA . ARG A 1 112 ? -0.4 22.516 12.141 1 96.19 112 ARG A CA 1
ATOM 910 C C . ARG A 1 112 ? -0.985 21.359 12.945 1 96.19 112 ARG A C 1
ATOM 912 O O . ARG A 1 112 ? -0.245 20.578 13.531 1 96.19 112 ARG A O 1
ATOM 919 N N . LYS A 1 113 ? -2.287 21.359 13.008 1 97.06 113 LYS A N 1
ATOM 920 C CA . LYS A 1 113 ? -2.963 20.266 13.688 1 97.06 113 LYS A CA 1
ATOM 921 C C . LYS A 1 113 ? -2.586 18.922 13.07 1 97.06 113 LYS A C 1
ATOM 923 O O . LYS A 1 113 ? -2.281 17.969 13.789 1 97.06 113 LYS A O 1
ATOM 928 N N . ILE A 1 114 ? -2.607 18.844 11.789 1 97.62 114 ILE A N 1
ATOM 929 C CA . ILE A 1 114 ? -2.271 17.625 11.062 1 97.62 114 ILE A CA 1
ATOM 930 C C . ILE A 1 114 ? -0.845 17.203 11.398 1 97.62 114 ILE A C 1
ATOM 932 O O . ILE A 1 114 ? -0.611 16.047 11.789 1 97.62 114 ILE A O 1
ATOM 936 N N . CYS A 1 115 ? 0.106 18.109 11.297 1 96.88 115 CYS A N 1
ATOM 937 C CA . CYS A 1 115 ? 1.506 17.797 11.57 1 96.88 115 CYS A CA 1
ATOM 938 C C . CYS A 1 115 ? 1.688 17.312 13 1 96.88 115 CYS A C 1
ATOM 940 O O . CYS A 1 115 ? 2.441 16.375 13.258 1 96.88 115 CYS A O 1
ATOM 942 N N . THR A 1 116 ? 1.013 17.953 13.883 1 96.69 116 THR A N 1
ATOM 943 C CA . THR A 1 116 ? 1.089 17.578 15.297 1 96.69 116 THR A CA 1
ATOM 944 C C . THR A 1 116 ? 0.646 16.141 15.5 1 96.69 116 THR A C 1
ATOM 946 O O . THR A 1 116 ? 1.343 15.359 16.156 1 96.69 116 THR A O 1
ATOM 949 N N . HIS A 1 117 ? -0.455 15.766 14.945 1 97 117 HIS A N 1
ATOM 950 C CA . HIS A 1 117 ? -0.991 14.43 15.156 1 97 117 HIS A CA 1
ATOM 951 C C . HIS A 1 117 ? -0.159 13.375 14.422 1 97 117 HIS A C 1
ATOM 953 O O . HIS A 1 117 ? -0.031 12.242 14.883 1 97 117 HIS A O 1
ATOM 959 N N . LEU A 1 118 ? 0.434 13.727 13.297 1 96.5 118 LEU A N 1
ATOM 960 C CA . LEU A 1 118 ? 1.324 12.812 12.594 1 96.5 118 LEU A CA 1
ATOM 961 C C . LEU A 1 118 ? 2.57 12.516 13.422 1 96.5 118 LEU A C 1
ATOM 963 O O . LEU A 1 118 ? 2.996 11.359 13.523 1 96.5 118 LEU A O 1
ATOM 967 N N . VAL A 1 119 ? 3.164 13.57 14.031 1 95.06 119 VAL A N 1
ATOM 968 C CA . VAL A 1 119 ? 4.355 13.391 14.852 1 95.06 119 VAL A CA 1
ATOM 969 C C . VAL A 1 119 ? 4.008 12.547 16.078 1 95.06 119 VAL A C 1
ATOM 971 O O . VAL A 1 119 ? 4.773 11.656 16.469 1 95.06 119 VAL A O 1
ATOM 974 N N . LYS A 1 120 ? 2.861 12.742 16.656 1 94.94 120 LYS A N 1
ATOM 975 C CA . LYS A 1 120 ? 2.439 12.07 17.875 1 94.94 120 LYS A CA 1
ATOM 976 C C . LYS A 1 120 ? 2.258 10.57 17.656 1 94.94 120 LYS A C 1
ATOM 978 O O . LYS A 1 120 ? 2.236 9.797 18.609 1 94.94 120 LYS A O 1
ATOM 983 N N . LYS A 1 121 ? 2.139 10.164 16.438 1 93.81 121 LYS A N 1
ATOM 984 C CA . LYS A 1 121 ? 2.064 8.734 16.141 1 93.81 121 LYS A CA 1
ATOM 985 C C . LYS A 1 121 ? 3.387 8.039 16.453 1 93.81 121 LYS A C 1
ATOM 987 O O . LYS A 1 121 ? 3.436 6.816 16.578 1 93.81 121 LYS A O 1
ATOM 992 N N . PHE A 1 122 ? 4.441 8.844 16.562 1 94 122 PHE A N 1
ATOM 993 C CA . PHE A 1 122 ? 5.762 8.227 16.656 1 94 122 PHE A CA 1
ATOM 994 C C . PHE A 1 122 ? 6.445 8.617 17.969 1 94 122 PHE A C 1
ATOM 996 O O . PHE A 1 122 ? 7.297 7.887 18.469 1 94 122 PHE A O 1
ATOM 1003 N N . THR A 1 123 ? 6.148 9.805 18.438 1 94.31 123 THR A N 1
ATOM 1004 C CA . THR A 1 123 ? 6.812 10.266 19.656 1 94.31 123 THR A CA 1
ATOM 1005 C C . THR A 1 123 ? 5.918 11.227 20.438 1 94.31 123 THR A C 1
ATOM 1007 O O . THR A 1 123 ? 5.145 11.977 19.828 1 94.31 123 THR A O 1
ATOM 1010 N N . ASP A 1 124 ? 6.07 11.219 21.688 1 94.19 124 ASP A N 1
ATOM 1011 C CA . ASP A 1 124 ? 5.383 12.172 22.562 1 94.19 124 ASP A CA 1
ATOM 1012 C C . ASP A 1 124 ? 6.32 13.289 23 1 94.19 124 ASP A C 1
ATOM 1014 O O . ASP A 1 124 ? 6.027 14.016 23.953 1 94.19 124 ASP A O 1
ATOM 1018 N N . ASP A 1 125 ? 7.461 13.391 22.391 1 94.06 125 ASP A N 1
ATOM 1019 C CA . ASP A 1 125 ? 8.461 14.406 22.719 1 94.06 125 ASP A CA 1
ATOM 1020 C C . ASP A 1 125 ? 7.98 15.797 22.312 1 94.06 125 ASP A C 1
ATOM 1022 O O . ASP A 1 125 ? 8.117 16.188 21.141 1 94.06 125 ASP A O 1
ATOM 1026 N N . LYS A 1 126 ? 7.629 16.562 23.219 1 94.25 126 LYS A N 1
ATOM 1027 C CA . LYS A 1 126 ? 7.055 17.875 22.969 1 94.25 126 LYS A CA 1
ATOM 1028 C C . LYS A 1 126 ? 8.102 18.844 22.422 1 94.25 126 LYS A C 1
ATOM 1030 O O . LYS A 1 126 ? 7.793 19.688 21.578 1 94.25 126 LYS A O 1
ATOM 1035 N N . GLU A 1 127 ? 9.227 18.672 22.938 1 93.88 127 GLU A N 1
ATOM 1036 C CA . GLU A 1 127 ? 10.297 19.547 22.453 1 93.88 127 GLU A CA 1
ATOM 1037 C C . GLU A 1 127 ? 10.578 19.297 20.969 1 93.88 127 GLU A C 1
ATOM 1039 O O . GLU A 1 127 ? 10.766 20.234 20.203 1 93.88 127 GLU A O 1
ATOM 1044 N N . TYR A 1 128 ? 10.672 18.062 20.594 1 91.69 128 TYR A N 1
ATOM 1045 C CA . TYR A 1 128 ? 10.867 17.734 19.188 1 91.69 128 TYR A CA 1
ATOM 1046 C C . TYR A 1 128 ? 9.75 18.312 18.328 1 91.69 128 TYR A C 1
ATOM 1048 O O . TYR A 1 128 ? 10.008 18.906 17.281 1 91.69 128 TYR A O 1
ATOM 1056 N N . LEU A 1 129 ? 8.57 18.109 18.766 1 93.06 129 LEU A N 1
ATOM 1057 C CA . LEU A 1 129 ? 7.41 18.594 18.016 1 93.06 129 LEU A CA 1
ATOM 1058 C C . LEU A 1 129 ? 7.512 20.094 17.781 1 93.06 129 LEU A C 1
ATOM 1060 O O . LEU A 1 129 ? 7.324 20.547 16.641 1 93.06 129 LEU A O 1
ATOM 1064 N N . GLU A 1 130 ? 7.789 20.812 18.766 1 93.75 130 GLU A N 1
ATOM 1065 C CA . GLU A 1 130 ? 7.895 22.266 18.656 1 93.75 130 GLU A CA 1
ATOM 1066 C C . GLU A 1 130 ? 9.008 22.672 17.688 1 93.75 130 GLU A C 1
ATOM 1068 O O . GLU A 1 130 ? 8.836 23.578 16.875 1 93.75 130 GLU A O 1
ATOM 1073 N N . LYS A 1 131 ? 10.039 22.047 17.781 1 92.44 131 LYS A N 1
ATOM 1074 C CA . LYS A 1 131 ? 11.172 22.312 16.906 1 92.44 131 LYS A CA 1
ATOM 1075 C C . LYS A 1 131 ? 10.82 22.016 15.445 1 92.44 131 LYS A C 1
ATOM 1077 O O . LYS A 1 131 ? 11.141 22.812 14.555 1 92.44 131 LYS A O 1
ATOM 1082 N N . GLU A 1 132 ? 10.219 20.891 15.273 1 89.31 132 GLU A N 1
ATOM 1083 C CA . GLU A 1 132 ? 9.844 20.484 13.922 1 89.31 132 GLU A CA 1
ATOM 1084 C C . GLU A 1 132 ? 8.844 21.453 13.312 1 89.31 132 GLU A C 1
ATOM 1086 O O . GLU A 1 132 ? 8.961 21.828 12.148 1 89.31 132 GLU A O 1
ATOM 1091 N N . LEU A 1 133 ? 7.883 21.781 14.062 1 89.62 133 LEU A N 1
ATOM 1092 C CA . LEU A 1 133 ? 6.879 22.719 13.586 1 89.62 133 LEU A CA 1
ATOM 1093 C C . LEU A 1 133 ? 7.516 24.062 13.242 1 89.62 133 LEU A C 1
ATOM 1095 O O . LEU A 1 133 ? 7.121 24.703 12.266 1 89.62 133 LEU A O 1
ATOM 1099 N N . LYS A 1 134 ? 8.461 24.469 13.906 1 89 134 LYS A N 1
ATOM 1100 C CA . LYS A 1 134 ? 9.148 25.734 13.664 1 89 134 LYS A CA 1
ATOM 1101 C C . LYS A 1 134 ? 10.047 25.656 12.438 1 89 134 LYS A C 1
ATOM 1103 O O . LYS A 1 134 ? 10.055 26.547 11.602 1 89 134 LYS A O 1
ATOM 1108 N N . ASN A 1 135 ? 10.68 24.562 12.273 1 88.94 135 ASN A N 1
ATOM 1109 C CA . ASN A 1 135 ? 11.742 24.484 11.281 1 88.94 135 ASN A CA 1
ATOM 1110 C C . ASN A 1 135 ? 11.234 23.891 9.969 1 88.94 135 ASN A C 1
ATOM 1112 O O . ASN A 1 135 ? 11.75 24.203 8.898 1 88.94 135 ASN A O 1
ATOM 1116 N N . ALA A 1 136 ? 10.234 23 10.07 1 85.88 136 ALA A N 1
ATOM 1117 C CA . ALA A 1 136 ? 9.914 22.188 8.898 1 85.88 136 ALA A CA 1
ATOM 1118 C C . ALA A 1 136 ? 8.516 22.516 8.367 1 85.88 136 ALA A C 1
ATOM 1120 O O . ALA A 1 136 ? 8.195 22.203 7.223 1 85.88 136 ALA A O 1
ATOM 1121 N N . PHE A 1 137 ? 7.762 23.203 9.086 1 89.06 137 PHE A N 1
ATOM 1122 C CA . PHE A 1 137 ? 6.355 23.406 8.758 1 89.06 137 PHE A CA 1
ATOM 1123 C C . PHE A 1 137 ? 6.211 24.141 7.434 1 89.06 137 PHE A C 1
ATOM 1125 O O . PHE A 1 137 ? 5.328 23.828 6.637 1 89.06 137 PHE A O 1
ATOM 1132 N N . SER A 1 138 ? 7.078 25.094 7.191 1 88.31 138 SER A N 1
ATOM 1133 C CA . SER A 1 138 ? 6.961 25.922 6 1 88.31 138 SER A CA 1
ATOM 1134 C C . SER A 1 138 ? 7.246 25.125 4.734 1 88.31 138 SER A C 1
ATOM 1136 O O . SER A 1 138 ? 6.883 25.547 3.633 1 88.31 138 SER A O 1
ATOM 1138 N N . ARG A 1 139 ? 7.84 24 4.863 1 90.44 139 ARG A N 1
ATOM 1139 C CA . ARG A 1 139 ? 8.25 23.203 3.707 1 90.44 139 ARG A CA 1
ATOM 1140 C C . ARG A 1 139 ? 7.27 22.062 3.451 1 90.44 139 ARG A C 1
ATOM 1142 O O . ARG A 1 139 ? 7.398 21.344 2.463 1 90.44 139 ARG A O 1
ATOM 1149 N N . VAL A 1 140 ? 6.336 22 4.301 1 93.12 140 VAL A N 1
ATOM 1150 C CA . VAL A 1 140 ? 5.457 20.828 4.258 1 93.12 140 VAL A CA 1
ATOM 1151 C C . VAL A 1 140 ? 4.133 21.219 3.6 1 93.12 140 VAL A C 1
ATOM 1153 O O . VAL A 1 140 ? 3.615 22.312 3.82 1 93.12 140 VAL A O 1
ATOM 1156 N N . GLN A 1 141 ? 3.643 20.422 2.721 1 97.19 141 GLN A N 1
ATOM 1157 C CA . GLN A 1 141 ? 2.273 20.484 2.225 1 97.19 141 GLN A CA 1
ATOM 1158 C C . GLN A 1 141 ? 1.405 19.391 2.836 1 97.19 141 GLN A C 1
ATOM 1160 O O . GLN A 1 141 ? 1.689 18.203 2.67 1 97.19 141 GLN A O 1
ATOM 1165 N N . CYS A 1 142 ? 0.383 19.781 3.6 1 98.25 142 CYS A N 1
ATOM 1166 C CA . CYS A 1 142 ? -0.59 18.812 4.082 1 98.25 142 CYS A CA 1
ATOM 1167 C C . CYS A 1 142 ? -1.668 18.562 3.035 1 98.25 142 CYS A C 1
ATOM 1169 O O . CYS A 1 142 ? -2.062 19.469 2.309 1 98.25 142 CYS A O 1
ATOM 1171 N N . ILE A 1 143 ? -2.107 17.328 2.98 1 98.62 143 ILE A N 1
ATOM 1172 C CA . ILE A 1 143 ? -3.209 16.969 2.098 1 98.62 143 ILE A CA 1
ATOM 1173 C C . ILE A 1 143 ? -4.238 16.141 2.873 1 98.62 143 ILE A C 1
ATOM 1175 O O . ILE A 1 143 ? -3.922 15.562 3.912 1 98.62 143 ILE A O 1
ATOM 1179 N N . GLU A 1 144 ? -5.43 16.219 2.436 1 98.75 144 GLU A N 1
ATOM 1180 C CA . GLU A 1 144 ? -6.508 15.438 3.027 1 98.75 144 GLU A CA 1
ATOM 1181 C C . GLU A 1 144 ? -7.148 14.516 1.991 1 98.75 144 GLU A C 1
ATOM 1183 O O . GLU A 1 144 ? -7.297 14.891 0.827 1 98.75 144 GLU A O 1
ATOM 1188 N N . LEU A 1 145 ? -7.465 13.352 2.338 1 98.88 145 LEU A N 1
ATOM 1189 C CA . LEU A 1 145 ? -8.328 12.453 1.58 1 98.88 145 LEU A CA 1
ATOM 1190 C C . LEU A 1 145 ? -9.742 12.445 2.152 1 98.88 145 LEU A C 1
ATOM 1192 O O . LEU A 1 145 ? -9.945 12.07 3.311 1 98.88 145 LEU A O 1
ATOM 1196 N N . ILE A 1 146 ? -10.641 12.875 1.338 1 98.75 146 ILE A N 1
ATOM 1197 C CA . ILE A 1 146 ? -12.055 12.852 1.685 1 9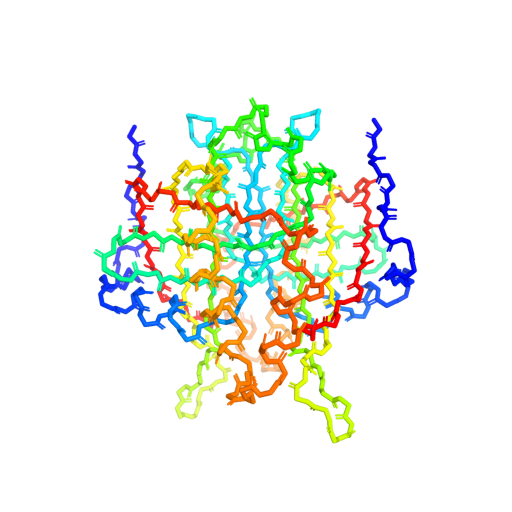8.75 146 ILE A CA 1
ATOM 1198 C C . ILE A 1 146 ? -12.672 11.539 1.22 1 98.75 146 ILE A C 1
ATOM 1200 O O . ILE A 1 146 ? -12.898 11.336 0.023 1 98.75 146 ILE A O 1
ATOM 1204 N N . PRO A 1 147 ? -13.031 10.664 2.193 1 98.56 147 PRO A N 1
ATOM 1205 C CA . PRO A 1 147 ? -13.531 9.336 1.811 1 98.56 147 PRO A CA 1
ATOM 1206 C C . PRO A 1 147 ? -14.891 9.398 1.125 1 98.56 147 PRO A C 1
ATOM 1208 O O . PRO A 1 147 ? -15.781 10.125 1.577 1 98.56 147 PRO A O 1
ATOM 1211 N N . GLU A 1 148 ? -14.984 8.664 0.064 1 98.31 148 GLU A N 1
ATOM 1212 C CA . GLU A 1 148 ? -16.266 8.43 -0.582 1 98.31 148 GLU A CA 1
ATOM 1213 C C . GLU A 1 148 ? -16.766 7.008 -0.332 1 98.31 148 GLU A C 1
ATOM 1215 O O . GLU A 1 148 ? -17.969 6.746 -0.35 1 98.31 148 GLU A O 1
ATOM 1220 N N . HIS A 1 149 ? -15.883 6.094 -0.132 1 98.06 149 HIS A N 1
ATOM 1221 C CA . HIS A 1 149 ? -16.172 4.691 0.15 1 98.06 149 HIS A CA 1
ATOM 1222 C C . HIS A 1 149 ? -15.055 4.043 0.95 1 98.06 149 HIS A C 1
ATOM 1224 O O . HIS A 1 149 ? -13.875 4.25 0.654 1 98.06 149 HIS A O 1
ATOM 1230 N N . MET A 1 150 ? -15.414 3.314 1.982 1 97.81 150 MET A N 1
ATOM 1231 C CA . MET A 1 150 ? -14.438 2.621 2.826 1 97.81 150 MET A CA 1
ATOM 1232 C C . MET A 1 150 ? -14.891 1.192 3.113 1 97.81 150 MET A C 1
ATOM 1234 O O . MET A 1 150 ? -16.031 0.97 3.533 1 97.81 150 MET A O 1
ATOM 1238 N N . THR A 1 151 ? -14.008 0.251 2.855 1 97.62 151 THR A N 1
ATOM 1239 C CA . THR A 1 151 ? -14.258 -1.145 3.199 1 97.62 151 THR A CA 1
ATOM 1240 C C . THR A 1 151 ? -13.023 -1.771 3.842 1 97.62 151 THR A C 1
ATOM 1242 O O . THR A 1 151 ? -11.906 -1.297 3.643 1 97.62 151 THR A O 1
ATOM 1245 N N . GLY A 1 152 ? -13.234 -2.697 4.672 1 98.19 152 GLY A N 1
ATOM 1246 C CA . GLY A 1 152 ? -12.172 -3.475 5.289 1 98.19 152 GLY A CA 1
ATOM 1247 C C . GLY A 1 152 ? -12.367 -4.973 5.137 1 98.19 152 GLY A C 1
ATOM 1248 O O . GLY A 1 152 ? -13.492 -5.445 4.984 1 98.19 152 GLY A O 1
ATOM 1249 N N . LYS A 1 153 ? -11.305 -5.684 5.18 1 97.81 153 LYS A N 1
ATOM 1250 C CA . LYS A 1 153 ? -11.328 -7.125 4.957 1 97.81 153 LYS A CA 1
ATOM 1251 C C . LYS A 1 153 ? -10.398 -7.852 5.922 1 97.81 153 LYS A C 1
ATOM 1253 O O . LYS A 1 153 ? -9.289 -7.387 6.191 1 97.81 153 LYS A O 1
ATOM 1258 N N . LEU A 1 154 ? -10.867 -8.93 6.477 1 97.81 154 LEU A N 1
ATOM 1259 C CA . LEU A 1 154 ? -10.031 -9.883 7.199 1 97.81 154 LEU A CA 1
ATOM 1260 C C . LEU A 1 154 ? -9.602 -11.031 6.289 1 97.81 154 LEU A C 1
ATOM 1262 O O . LEU A 1 154 ? -10.445 -11.703 5.688 1 97.81 154 LEU A O 1
ATOM 1266 N N . VAL A 1 155 ? -8.305 -11.172 6.16 1 94.44 155 VAL A N 1
ATOM 1267 C CA . VAL A 1 155 ? -7.77 -12.242 5.32 1 94.44 155 VAL A CA 1
ATOM 1268 C C . VAL A 1 155 ? -6.98 -13.227 6.176 1 94.44 155 VAL A C 1
ATOM 1270 O O . VAL A 1 155 ? -6.133 -12.82 6.977 1 94.44 155 VAL A O 1
ATOM 1273 N N . ASN A 1 156 ? -7.273 -14.43 6.059 1 92.81 156 ASN A N 1
ATOM 1274 C CA . ASN A 1 156 ? -6.457 -15.523 6.578 1 92.81 156 ASN A CA 1
ATOM 1275 C C . ASN A 1 156 ? -5.527 -16.078 5.508 1 92.81 156 ASN A C 1
ATOM 1277 O O . ASN A 1 156 ? -5.988 -16.641 4.508 1 92.81 156 ASN A O 1
ATOM 1281 N N . GLU A 1 157 ? -4.211 -15.945 5.629 1 85.31 157 GLU A N 1
ATOM 1282 C CA . GLU A 1 157 ? -3.221 -16.281 4.605 1 85.31 157 GLU A CA 1
ATOM 1283 C C . GLU A 1 157 ? -3.051 -17.781 4.469 1 85.31 157 GLU A C 1
ATOM 1285 O O . GLU A 1 157 ? -2.143 -18.25 3.777 1 85.31 157 GLU A O 1
ATOM 1290 N N . SER A 1 158 ? -3.881 -18.609 5.086 1 83.31 158 SER A N 1
ATOM 1291 C CA . SER A 1 158 ? -3.805 -20.062 4.918 1 83.31 158 SER A CA 1
ATOM 1292 C C . SER A 1 158 ? -4.418 -20.5 3.59 1 83.31 158 SER A C 1
ATOM 1294 O O . SER A 1 158 ? -5.238 -19.781 3.016 1 83.31 158 SER A O 1
ATOM 1296 N N . MET B 1 1 ? 8.422 8.359 -20.172 1 77.31 1 MET B N 1
ATOM 1297 C CA . MET B 1 1 ? 9.594 8.172 -19.312 1 77.31 1 MET B CA 1
ATOM 1298 C C . MET B 1 1 ? 9.219 8.328 -17.844 1 77.31 1 MET B C 1
ATOM 1300 O O . MET B 1 1 ? 8.328 9.109 -17.516 1 77.31 1 MET B O 1
ATOM 1304 N N . PHE B 1 2 ? 9.859 7.457 -17 1 90.62 2 PHE B N 1
ATOM 1305 C CA . PHE B 1 2 ? 9.594 7.535 -15.57 1 90.62 2 PHE B CA 1
ATOM 1306 C C . PHE B 1 2 ? 10.516 8.555 -14.906 1 90.62 2 PHE B C 1
ATOM 1308 O O . PHE B 1 2 ? 11.633 8.789 -15.375 1 90.62 2 PHE B O 1
ATOM 1315 N N . ARG B 1 3 ? 10.133 9.133 -13.867 1 90.56 3 ARG B N 1
ATOM 1316 C CA . ARG B 1 3 ? 10.828 10.219 -13.188 1 90.56 3 ARG B CA 1
ATOM 1317 C C . ARG B 1 3 ? 12.008 9.695 -12.367 1 90.56 3 ARG B C 1
ATOM 1319 O O . ARG B 1 3 ? 11.945 8.594 -11.82 1 90.56 3 ARG B O 1
ATOM 1326 N N . GLU B 1 4 ? 12.93 10.609 -12.297 1 87.44 4 GLU B N 1
ATOM 1327 C CA . GLU B 1 4 ? 13.984 10.359 -11.32 1 87.44 4 GLU B CA 1
ATOM 1328 C C . GLU B 1 4 ? 13.547 10.766 -9.914 1 87.44 4 GLU B C 1
ATOM 1330 O O . GLU B 1 4 ? 12.742 11.688 -9.758 1 87.44 4 GLU B O 1
ATOM 1335 N N . MET B 1 5 ? 14.125 10.094 -8.969 1 88.94 5 MET B N 1
ATOM 1336 C CA . MET B 1 5 ? 13.828 10.438 -7.582 1 88.94 5 MET B CA 1
ATOM 1337 C C . MET B 1 5 ? 14.336 11.836 -7.25 1 88.94 5 MET B C 1
ATOM 1339 O O . MET B 1 5 ? 15.5 12.156 -7.496 1 88.94 5 MET B O 1
ATOM 1343 N N . ARG B 1 6 ? 13.477 12.711 -6.672 1 81.69 6 ARG B N 1
ATOM 1344 C CA . ARG B 1 6 ? 13.828 14.078 -6.305 1 81.69 6 ARG B CA 1
ATOM 1345 C C . ARG B 1 6 ? 14.883 14.094 -5.199 1 81.69 6 ARG B C 1
ATOM 1347 O O . ARG B 1 6 ? 15.906 14.766 -5.324 1 81.69 6 ARG B O 1
ATOM 1354 N N . ARG B 1 7 ? 14.617 13.344 -4.059 1 84.19 7 ARG B N 1
ATOM 1355 C CA . ARG B 1 7 ? 15.562 13.258 -2.951 1 84.19 7 ARG B CA 1
ATOM 1356 C C . ARG B 1 7 ? 16.531 12.102 -3.158 1 84.19 7 ARG B C 1
ATOM 1358 O O . ARG B 1 7 ? 16.5 11.109 -2.424 1 84.19 7 ARG B O 1
ATOM 1365 N N . PHE B 1 8 ? 17.5 12.195 -3.99 1 87.5 8 PHE B N 1
ATOM 1366 C CA . PHE B 1 8 ? 18.359 11.117 -4.488 1 87.5 8 PHE B CA 1
ATOM 1367 C C . PHE B 1 8 ? 19.25 10.578 -3.379 1 87.5 8 PHE B C 1
ATOM 1369 O O . PHE B 1 8 ? 19.672 9.422 -3.43 1 87.5 8 PHE B O 1
ATOM 1376 N N . LYS B 1 9 ? 19.453 11.375 -2.395 1 88.75 9 LYS B N 1
ATOM 1377 C CA . LYS B 1 9 ? 20.281 10.914 -1.286 1 88.75 9 LYS B CA 1
ATOM 1378 C C . LYS B 1 9 ? 19.578 9.828 -0.485 1 88.75 9 LYS B C 1
ATOM 1380 O O . LYS B 1 9 ? 20.219 9.078 0.256 1 88.75 9 LYS B O 1
ATOM 1385 N N . GLN B 1 10 ? 18.281 9.75 -0.654 1 93.75 10 GLN B N 1
ATOM 1386 C CA . GLN B 1 10 ? 17.484 8.75 0.062 1 93.75 10 GLN B CA 1
ATOM 1387 C C . GLN B 1 10 ? 17.266 7.508 -0.791 1 93.75 10 GLN B C 1
ATOM 1389 O O . GLN B 1 10 ? 16.672 6.531 -0.33 1 93.75 10 GLN B O 1
ATOM 1394 N N . GLU B 1 11 ? 17.703 7.57 -2.027 1 96.44 11 GLU B N 1
ATOM 1395 C CA . GLU B 1 11 ? 17.531 6.414 -2.904 1 96.44 11 GLU B CA 1
ATOM 1396 C C . GLU B 1 11 ? 18.391 5.242 -2.443 1 96.44 11 GLU B C 1
ATOM 1398 O O . GLU B 1 11 ? 19.578 5.418 -2.133 1 96.44 11 GLU B O 1
ATOM 1403 N N . ILE B 1 12 ? 17.781 4.121 -2.373 1 97.44 12 ILE B N 1
ATOM 1404 C CA . ILE B 1 12 ? 18.547 2.941 -1.969 1 97.44 12 ILE B CA 1
ATOM 1405 C C . ILE B 1 12 ? 18.984 2.158 -3.205 1 97.44 12 ILE B C 1
ATOM 1407 O O . ILE B 1 12 ? 18.438 2.357 -4.297 1 97.44 12 ILE B O 1
ATOM 1411 N N . SER B 1 13 ? 19.922 1.245 -3.076 1 97.31 13 SER B N 1
ATOM 1412 C CA . SER B 1 13 ? 20.5 0.488 -4.184 1 97.31 13 SER B CA 1
ATOM 1413 C C . SER B 1 13 ? 19.516 -0.57 -4.695 1 97.31 13 SER B C 1
ATOM 1415 O O . SER B 1 13 ? 18.562 -0.925 -4.004 1 97.31 13 SER B O 1
ATOM 1417 N N . LYS B 1 14 ? 19.844 -1.042 -5.898 1 96.38 14 LYS B N 1
ATOM 1418 C CA . LYS B 1 14 ? 19.047 -2.133 -6.457 1 96.38 14 LYS B CA 1
ATOM 1419 C C . LYS B 1 14 ? 19.078 -3.355 -5.543 1 96.38 14 LYS B C 1
ATOM 1421 O O . LYS B 1 14 ? 18.047 -4.023 -5.367 1 96.38 14 LYS B O 1
ATOM 1426 N N . SER B 1 15 ? 20.25 -3.611 -4.988 1 97.38 15 SER B N 1
ATOM 1427 C CA . SER B 1 15 ? 20.391 -4.75 -4.082 1 97.38 15 SER B CA 1
ATOM 1428 C C . SER B 1 15 ? 19.5 -4.582 -2.852 1 97.38 15 SER B C 1
ATOM 1430 O O . SER B 1 15 ? 18.891 -5.543 -2.379 1 97.38 15 SER B O 1
ATOM 1432 N N . GLU B 1 16 ? 19.391 -3.416 -2.314 1 98 16 GLU B N 1
ATOM 1433 C CA . GLU B 1 16 ? 18.516 -3.131 -1.175 1 98 16 GLU B CA 1
ATOM 1434 C C . GLU B 1 16 ? 17.047 -3.25 -1.556 1 98 16 GLU B C 1
ATOM 1436 O O . GLU B 1 16 ? 16.234 -3.723 -0.761 1 98 16 GLU B O 1
ATOM 1441 N N . CYS B 1 17 ? 16.734 -2.811 -2.746 1 98.19 17 CYS B N 1
ATOM 1442 C CA . CYS B 1 17 ? 15.375 -2.984 -3.229 1 98.19 17 CYS B CA 1
ATOM 1443 C C . CYS B 1 17 ? 14.992 -4.461 -3.252 1 98.19 17 CYS B C 1
ATOM 1445 O O . CYS B 1 17 ? 13.906 -4.828 -2.801 1 98.19 17 CYS B O 1
ATOM 1447 N N . ILE B 1 18 ? 15.883 -5.254 -3.752 1 97.81 18 ILE B N 1
ATOM 1448 C CA . ILE B 1 18 ? 15.641 -6.691 -3.85 1 97.81 18 ILE B CA 1
ATOM 1449 C C . ILE B 1 18 ? 15.477 -7.281 -2.451 1 97.81 18 ILE B C 1
ATOM 1451 O O . ILE B 1 18 ? 14.617 -8.133 -2.23 1 97.81 18 ILE B O 1
ATOM 1455 N N . GLU B 1 19 ? 16.266 -6.82 -1.523 1 97.88 19 GLU B N 1
ATOM 1456 C CA . GLU B 1 19 ? 16.141 -7.273 -0.141 1 97.88 19 GLU B CA 1
ATOM 1457 C C . GLU B 1 19 ? 14.766 -6.949 0.427 1 97.88 19 GLU B C 1
ATOM 1459 O O . GLU B 1 19 ? 14.141 -7.797 1.063 1 97.88 19 GLU B O 1
ATOM 1464 N N . VAL B 1 20 ? 14.273 -5.762 0.191 1 98.31 20 VAL B N 1
ATOM 1465 C CA . VAL B 1 20 ? 12.953 -5.355 0.665 1 98.31 20 VAL B CA 1
ATOM 1466 C C . VAL B 1 20 ? 11.883 -6.23 0.018 1 98.31 20 VAL B C 1
ATOM 1468 O O . VAL B 1 20 ? 11 -6.758 0.706 1 98.31 20 VAL B O 1
ATOM 1471 N N . LEU B 1 21 ? 11.977 -6.418 -1.276 1 98.19 21 LEU B N 1
ATOM 1472 C CA . LEU B 1 21 ? 10.992 -7.199 -2.02 1 98.19 21 LEU B CA 1
ATOM 1473 C C . LEU B 1 21 ? 10.977 -8.648 -1.543 1 98.19 21 LEU B C 1
ATOM 1475 O O . LEU B 1 21 ? 9.914 -9.266 -1.453 1 98.19 21 LEU B O 1
ATOM 1479 N N . THR B 1 22 ? 12.141 -9.141 -1.262 1 96.94 22 THR B N 1
ATOM 1480 C CA . THR B 1 22 ? 12.273 -10.555 -0.901 1 96.94 22 THR B CA 1
ATOM 1481 C C . THR B 1 22 ? 11.805 -10.789 0.53 1 96.94 22 THR B C 1
ATOM 1483 O O . THR B 1 22 ? 11.164 -11.805 0.815 1 96.94 22 THR B O 1
ATOM 1486 N N . ASN B 1 23 ? 12.023 -9.867 1.406 1 96.19 23 ASN B N 1
ATOM 1487 C CA . ASN B 1 23 ? 11.766 -10.078 2.826 1 96.19 23 ASN B CA 1
ATOM 1488 C C . ASN B 1 23 ? 10.352 -9.641 3.207 1 96.19 23 ASN B C 1
ATOM 1490 O O . ASN B 1 23 ? 9.82 -10.07 4.23 1 96.19 23 ASN B O 1
ATOM 1494 N N . SER B 1 24 ? 9.805 -8.742 2.445 1 96.62 24 SER B N 1
ATOM 1495 C CA . SER B 1 24 ? 8.445 -8.305 2.734 1 96.62 24 SER B CA 1
ATOM 1496 C C . SER B 1 24 ? 7.422 -9.336 2.266 1 96.62 24 SER B C 1
ATOM 1498 O O . SER B 1 24 ? 7.574 -9.922 1.192 1 96.62 24 SER B O 1
ATOM 1500 N N . LYS B 1 25 ? 6.367 -9.5 3.023 1 95.19 25 LYS B N 1
ATOM 1501 C CA . LYS B 1 25 ? 5.359 -10.508 2.699 1 95.19 25 LYS B CA 1
ATOM 1502 C C . LYS B 1 25 ? 4.246 -9.914 1.843 1 95.19 25 LYS B C 1
ATOM 1504 O O . LYS B 1 25 ? 3.562 -10.633 1.114 1 95.19 25 LYS B O 1
ATOM 1509 N N . ARG B 1 26 ? 4.09 -8.625 1.995 1 97.19 26 ARG B N 1
ATOM 1510 C CA . ARG B 1 26 ? 2.918 -7.984 1.406 1 97.19 26 ARG B CA 1
ATOM 1511 C C . ARG B 1 26 ? 3.252 -6.582 0.905 1 97.19 26 ARG B C 1
ATOM 1513 O O . ARG B 1 26 ? 4.211 -5.965 1.369 1 97.19 26 ARG B O 1
ATOM 1520 N N . GLY B 1 27 ? 2.557 -6.152 -0.011 1 98.5 27 GLY B N 1
ATOM 1521 C CA . GLY B 1 27 ? 2.537 -4.789 -0.512 1 98.5 27 GLY B CA 1
ATOM 1522 C C . GLY B 1 27 ? 1.19 -4.379 -1.078 1 98.5 27 GLY B C 1
ATOM 1523 O O . GLY B 1 27 ? 0.169 -4.996 -0.771 1 98.5 27 GLY B O 1
ATOM 1524 N N . VAL B 1 28 ? 1.199 -3.289 -1.796 1 98.94 28 VAL B N 1
ATOM 1525 C CA . VAL B 1 28 ? -0.038 -2.793 -2.389 1 98.94 28 VAL B CA 1
ATOM 1526 C C . VAL B 1 28 ? 0.128 -2.668 -3.902 1 98.94 28 VAL B C 1
ATOM 1528 O O . VAL B 1 28 ? 1.025 -1.97 -4.379 1 98.94 28 VAL B O 1
ATOM 1531 N N . LEU B 1 29 ? -0.666 -3.375 -4.625 1 98.94 29 LEU B N 1
ATOM 1532 C CA . LEU B 1 29 ? -0.77 -3.24 -6.074 1 98.94 29 LEU B CA 1
ATOM 1533 C C . LEU B 1 29 ? -1.765 -2.146 -6.445 1 98.94 29 LEU B C 1
ATOM 1535 O O . LEU B 1 29 ? -2.941 -2.223 -6.09 1 98.94 29 LEU B O 1
ATOM 1539 N N . SER B 1 30 ? -1.307 -1.151 -7.082 1 98.94 30 SER B N 1
ATOM 1540 C CA . SER B 1 30 ? -2.162 -0.07 -7.559 1 98.94 30 SER B CA 1
ATOM 1541 C C . SER B 1 30 ? -2.535 -0.262 -9.023 1 98.94 30 SER B C 1
ATOM 1543 O O . SER B 1 30 ? -1.658 -0.391 -9.883 1 98.94 30 SER B O 1
ATOM 1545 N N . LEU B 1 31 ? -3.777 -0.254 -9.297 1 98.81 31 LEU B N 1
ATOM 1546 C CA . LEU B 1 31 ? -4.367 -0.41 -10.625 1 98.81 31 LEU B CA 1
ATOM 1547 C C . LEU B 1 31 ? -5.277 0.767 -10.953 1 98.81 31 LEU B C 1
ATOM 1549 O O . LEU B 1 31 ? -5.547 1.609 -10.102 1 98.81 31 LEU B O 1
ATOM 1553 N N . ILE B 1 32 ? -5.648 0.832 -12.266 1 98.38 32 ILE B N 1
ATOM 1554 C CA . ILE B 1 32 ? -6.738 1.739 -12.609 1 98.38 32 ILE B CA 1
ATOM 1555 C C . ILE B 1 32 ? -8.078 1.027 -12.438 1 98.38 32 ILE B C 1
ATOM 1557 O O . ILE B 1 32 ? -8.398 0.104 -13.188 1 98.38 32 ILE B O 1
ATOM 1561 N N . GLY B 1 33 ? -8.812 1.459 -11.438 1 97.31 33 GLY B N 1
ATOM 1562 C CA . GLY B 1 33 ? -10.078 0.817 -11.109 1 97.31 33 GLY B CA 1
ATOM 1563 C C . GLY B 1 33 ? -11.258 1.426 -11.836 1 97.31 33 GLY B C 1
ATOM 1564 O O . GLY B 1 33 ? -11.102 1.991 -12.922 1 97.31 33 GLY B O 1
ATOM 1565 N N . ASP B 1 34 ? -12.414 1.257 -11.234 1 97.19 34 ASP B N 1
ATOM 1566 C CA . ASP B 1 34 ? -13.664 1.715 -11.836 1 97.19 34 ASP B CA 1
ATOM 1567 C C . ASP B 1 34 ? -13.75 3.24 -11.836 1 97.19 34 ASP B C 1
ATOM 1569 O O . ASP B 1 34 ? -13.305 3.889 -10.883 1 97.19 34 ASP B O 1
ATOM 1573 N N . ASN B 1 35 ? -14.297 3.756 -12.867 1 96.31 35 ASN B N 1
ATOM 1574 C CA . ASN B 1 35 ? -14.672 5.164 -12.961 1 96.31 35 ASN B CA 1
ATOM 1575 C C . ASN B 1 35 ? -13.461 6.074 -12.758 1 96.31 35 ASN B C 1
ATOM 1577 O O . ASN B 1 35 ? -13.57 7.145 -12.156 1 96.31 35 ASN B O 1
ATOM 1581 N N . GLY B 1 36 ? -12.289 5.574 -13.102 1 95.12 36 GLY B N 1
ATOM 1582 C CA . GLY B 1 36 ? -11.094 6.402 -13.102 1 95.12 36 GLY B CA 1
ATOM 1583 C C . GLY B 1 36 ? -10.422 6.473 -11.742 1 95.12 36 GLY B C 1
ATOM 1584 O O . GLY B 1 36 ? -9.469 7.234 -11.555 1 95.12 36 GLY B O 1
ATOM 1585 N N . TYR B 1 37 ? -10.945 5.746 -10.758 1 98.25 37 TYR B N 1
ATOM 1586 C CA . TYR B 1 37 ? -10.305 5.723 -9.445 1 98.25 37 TYR B CA 1
ATOM 1587 C C . TYR B 1 37 ? -9.117 4.766 -9.438 1 98.25 37 TYR B C 1
ATOM 1589 O O . TYR B 1 37 ? -9.234 3.627 -9.906 1 98.25 37 TYR B O 1
ATOM 1597 N N . PRO B 1 38 ? -7.973 5.305 -8.938 1 98.56 38 PRO B N 1
ATOM 1598 C CA . PRO B 1 38 ? -6.938 4.316 -8.633 1 98.56 38 PRO B CA 1
ATOM 1599 C C . PRO B 1 38 ? -7.375 3.316 -7.562 1 98.56 38 PRO B C 1
ATOM 1601 O O . PRO B 1 38 ? -8.109 3.676 -6.641 1 98.56 38 PRO B O 1
ATOM 1604 N N . TYR B 1 39 ? -6.996 2.143 -7.781 1 98.69 39 TYR B N 1
ATOM 1605 C CA . TYR B 1 39 ? -7.383 1.032 -6.918 1 98.69 39 TYR B CA 1
ATOM 1606 C C . TYR B 1 39 ? -6.156 0.34 -6.336 1 98.69 39 TYR B C 1
ATOM 1608 O O . TYR B 1 39 ? -5.484 -0.431 -7.027 1 98.69 39 TYR B O 1
ATOM 1616 N N . GLY B 1 40 ? -5.82 0.708 -5.086 1 98.81 40 GLY B N 1
ATOM 1617 C CA . GLY B 1 40 ? -4.754 0.031 -4.367 1 98.81 40 GLY B CA 1
ATOM 1618 C C . GLY B 1 40 ? -5.242 -1.152 -3.553 1 98.81 40 GLY B C 1
ATOM 1619 O O . GLY B 1 40 ? -6.074 -0.995 -2.658 1 98.81 40 GLY B O 1
ATOM 1620 N N . VAL B 1 41 ? -4.707 -2.32 -3.777 1 98.69 41 VAL B N 1
ATOM 1621 C CA . VAL B 1 41 ? -5.172 -3.535 -3.117 1 98.69 41 VAL B CA 1
ATOM 1622 C C . VAL B 1 41 ? -3.986 -4.285 -2.514 1 98.69 41 VAL B C 1
ATOM 1624 O O . VAL B 1 41 ? -2.953 -4.449 -3.166 1 98.69 41 VAL B O 1
ATOM 1627 N N . PRO B 1 42 ? -4.078 -4.641 -1.268 1 98.38 42 PRO B N 1
ATOM 1628 C CA . PRO B 1 42 ? -2.969 -5.371 -0.655 1 98.38 42 PRO B CA 1
ATOM 1629 C C . PRO B 1 42 ? -2.883 -6.82 -1.135 1 98.38 42 PRO B C 1
ATOM 1631 O O . PRO B 1 42 ? -3.904 -7.508 -1.226 1 98.38 42 PRO B O 1
ATOM 1634 N N . LEU B 1 43 ? -1.668 -7.266 -1.417 1 97.81 43 LEU B N 1
ATOM 1635 C CA . LEU B 1 43 ? -1.399 -8.617 -1.883 1 97.81 43 LEU B CA 1
ATOM 1636 C C . LEU B 1 43 ? -0.081 -9.141 -1.318 1 97.81 43 LEU B C 1
ATOM 1638 O O . LEU B 1 43 ? 0.853 -8.359 -1.1 1 97.81 43 LEU B O 1
ATOM 1642 N N . ASP B 1 44 ? -0.065 -10.461 -1.156 1 97.44 44 ASP B N 1
ATOM 1643 C CA . ASP B 1 44 ? 1.23 -11.117 -1.019 1 97.44 44 ASP B CA 1
ATOM 1644 C C . ASP B 1 44 ? 1.939 -11.219 -2.367 1 97.44 44 ASP B C 1
ATOM 1646 O O . ASP B 1 44 ? 1.29 -11.312 -3.41 1 97.44 44 ASP B O 1
ATOM 1650 N N . HIS B 1 45 ? 3.232 -11.195 -2.27 1 98.62 45 HIS B N 1
ATOM 1651 C CA . HIS B 1 45 ? 3.965 -11.266 -3.529 1 98.62 45 HIS B CA 1
ATOM 1652 C C . HIS B 1 45 ? 5.137 -12.234 -3.434 1 98.62 45 HIS B C 1
ATOM 1654 O O . HIS B 1 45 ? 5.613 -12.531 -2.336 1 98.62 45 HIS B O 1
ATOM 1660 N N . TRP B 1 46 ? 5.508 -12.75 -4.555 1 98.5 46 TRP B N 1
ATOM 1661 C CA . TRP B 1 46 ? 6.789 -13.422 -4.738 1 98.5 46 TRP B CA 1
ATOM 1662 C C . TRP B 1 46 ? 7.633 -12.719 -5.793 1 98.5 46 TRP B C 1
ATOM 1664 O O . TRP B 1 46 ? 7.25 -12.656 -6.965 1 98.5 46 TRP B O 1
ATOM 1674 N N . TYR B 1 47 ? 8.711 -12.117 -5.383 1 98.56 47 TYR B N 1
ATOM 1675 C CA . TYR B 1 47 ? 9.672 -11.555 -6.332 1 98.56 47 TYR B CA 1
ATOM 1676 C C . TYR B 1 47 ? 10.664 -12.617 -6.797 1 98.56 47 TYR B C 1
ATOM 1678 O O . TYR B 1 47 ? 11.391 -13.188 -5.988 1 98.56 47 TYR B O 1
ATOM 1686 N N . CYS B 1 48 ? 10.641 -12.812 -8.047 1 97.75 48 CYS B N 1
ATOM 1687 C CA . CYS B 1 48 ? 11.578 -13.758 -8.633 1 97.75 48 CYS B CA 1
ATOM 1688 C C . CYS B 1 48 ? 12.789 -13.039 -9.219 1 97.75 48 CYS B C 1
ATOM 1690 O O . CYS B 1 48 ? 12.68 -12.406 -10.273 1 97.75 48 CYS B O 1
ATOM 1692 N N . GLU B 1 49 ? 13.875 -13.18 -8.633 1 95.06 49 GLU B N 1
ATOM 1693 C CA . GLU B 1 49 ? 15.086 -12.492 -9.078 1 95.06 49 GLU B CA 1
ATOM 1694 C C . GLU B 1 49 ? 15.547 -13.016 -10.438 1 95.06 49 GLU B C 1
ATOM 1696 O O . GLU B 1 49 ? 16.109 -12.266 -11.234 1 95.06 49 GLU B O 1
ATOM 1701 N N . GLU B 1 50 ? 15.312 -14.281 -10.672 1 95 50 GLU B N 1
ATOM 1702 C CA . GLU B 1 50 ? 15.773 -14.906 -11.906 1 95 50 GLU B CA 1
ATOM 1703 C C . GLU B 1 50 ? 15.188 -14.219 -13.133 1 95 50 GLU B C 1
ATOM 1705 O O . GLU B 1 50 ? 15.883 -14.023 -14.133 1 95 50 GLU B O 1
ATOM 1710 N N . ASP B 1 51 ? 13.984 -13.844 -13.086 1 96.06 51 ASP B N 1
ATOM 1711 C CA . ASP B 1 51 ? 13.391 -13.211 -14.258 1 96.06 51 ASP B CA 1
ATOM 1712 C C . ASP B 1 51 ? 12.977 -11.773 -13.953 1 96.06 51 ASP B C 1
ATOM 1714 O O . ASP B 1 51 ? 12.336 -11.117 -14.781 1 96.06 51 ASP B O 1
ATOM 1718 N N . ASN B 1 52 ? 13.305 -11.305 -12.766 1 96.12 52 ASN B N 1
ATOM 1719 C CA . ASN B 1 52 ? 13.047 -9.93 -12.352 1 96.12 52 ASN B CA 1
ATOM 1720 C C . ASN B 1 52 ? 11.562 -9.578 -12.469 1 96.12 52 ASN B C 1
ATOM 1722 O O . ASN B 1 52 ? 11.211 -8.547 -13.039 1 96.12 52 ASN B O 1
ATOM 1726 N N . ARG B 1 53 ? 10.688 -10.453 -11.945 1 98 53 ARG B N 1
ATOM 1727 C CA . ARG B 1 53 ? 9.25 -10.227 -11.969 1 98 53 ARG B CA 1
ATOM 1728 C C . ARG B 1 53 ? 8.648 -10.422 -10.578 1 98 53 ARG B C 1
ATOM 1730 O O . ARG B 1 53 ? 9.242 -11.078 -9.719 1 98 53 ARG B O 1
ATOM 1737 N N . LEU B 1 54 ? 7.562 -9.828 -10.461 1 98.75 54 LEU B N 1
ATOM 1738 C CA . LEU B 1 54 ? 6.742 -10.062 -9.273 1 98.75 54 LEU B CA 1
ATOM 1739 C C . LEU B 1 54 ? 5.527 -10.922 -9.617 1 98.75 54 LEU B C 1
ATOM 1741 O O . LEU B 1 54 ? 4.887 -10.711 -10.648 1 98.75 54 LEU B O 1
ATOM 1745 N N . TYR B 1 55 ? 5.238 -11.773 -8.688 1 98.81 55 TYR B N 1
ATOM 1746 C CA . TYR B 1 55 ? 4.121 -12.68 -8.898 1 98.81 55 TYR B CA 1
ATOM 1747 C C . TYR B 1 55 ? 3.129 -12.617 -7.746 1 98.81 55 TYR B C 1
ATOM 1749 O O . TYR B 1 55 ? 3.521 -12.406 -6.594 1 98.81 55 TYR B O 1
ATOM 1757 N N . PHE B 1 56 ? 1.885 -12.852 -8.117 1 98.56 56 PHE B N 1
ATOM 1758 C CA . PHE B 1 56 ? 0.775 -12.836 -7.172 1 98.56 56 PHE B CA 1
ATOM 1759 C C . PHE B 1 56 ? -0.222 -13.945 -7.496 1 98.56 56 PHE B C 1
ATOM 1761 O O . PHE B 1 56 ? -0.192 -14.516 -8.586 1 98.56 56 PHE B O 1
ATOM 1768 N N . HIS B 1 57 ? -1.066 -14.188 -6.578 1 96.75 57 HIS B N 1
ATOM 1769 C CA . HIS B 1 57 ? -2.24 -15.008 -6.844 1 96.75 57 HIS B CA 1
ATOM 1770 C C . HIS B 1 57 ? -3.514 -14.336 -6.348 1 96.75 57 HIS B C 1
ATOM 1772 O O . HIS B 1 57 ? -3.488 -13.617 -5.344 1 96.75 57 HIS B O 1
ATOM 1778 N N . CYS B 1 58 ? -4.555 -14.5 -7.07 1 95.75 58 CYS B N 1
ATOM 1779 C CA . CYS B 1 58 ? -5.852 -13.953 -6.695 1 95.75 58 CYS B CA 1
ATOM 1780 C C . CYS B 1 58 ? -6.988 -14.812 -7.242 1 95.75 58 CYS B C 1
ATOM 1782 O O . CYS B 1 58 ? -6.742 -15.867 -7.836 1 95.75 58 CYS B O 1
ATOM 1784 N N . ALA B 1 59 ? -8.188 -14.406 -6.883 1 94.38 59 ALA B N 1
ATOM 1785 C CA . ALA B 1 59 ? -9.367 -15.047 -7.453 1 94.38 59 ALA B CA 1
ATOM 1786 C C . ALA B 1 59 ? -9.5 -14.727 -8.938 1 94.38 59 ALA B C 1
ATOM 1788 O O . ALA B 1 59 ? -8.953 -13.734 -9.422 1 94.38 59 ALA B O 1
ATOM 1789 N N . LYS B 1 60 ? -10.25 -15.414 -9.641 1 95.5 60 LYS B N 1
ATOM 1790 C CA . LYS B 1 60 ? -10.383 -15.289 -11.086 1 95.5 60 LYS B CA 1
ATOM 1791 C C . LYS B 1 60 ? -11.344 -14.164 -11.461 1 95.5 60 LYS B C 1
ATOM 1793 O O . LYS B 1 60 ? -11.391 -13.734 -12.617 1 95.5 60 LYS B O 1
ATOM 1798 N N . VAL B 1 61 ? -12.094 -13.766 -10.477 1 95.12 61 VAL B N 1
ATOM 1799 C CA . VAL B 1 61 ? -13.094 -12.734 -10.742 1 95.12 61 VAL B CA 1
ATOM 1800 C C . VAL B 1 61 ? -13 -11.641 -9.68 1 95.12 61 VAL B C 1
ATOM 1802 O O . VAL B 1 61 ? -12.484 -11.875 -8.578 1 95.12 61 VAL B O 1
ATOM 1805 N N . GLY B 1 62 ? -13.555 -10.484 -10.102 1 95.56 62 GLY B N 1
ATOM 1806 C CA . GLY B 1 62 ? -13.625 -9.383 -9.148 1 95.56 62 GLY B CA 1
ATOM 1807 C C . GLY B 1 62 ? -13 -8.102 -9.664 1 95.56 62 GLY B C 1
ATOM 1808 O O . GLY B 1 62 ? -12.578 -8.039 -10.82 1 95.56 62 GLY B O 1
ATOM 1809 N N . HIS B 1 63 ? -12.977 -7.145 -8.773 1 96.25 63 HIS B N 1
ATOM 1810 C CA . HIS B 1 63 ? -12.531 -5.801 -9.125 1 96.25 63 HIS B CA 1
ATOM 1811 C C . HIS B 1 63 ? -11.109 -5.82 -9.672 1 96.25 63 HIS B C 1
ATOM 1813 O O . HIS B 1 63 ? -10.82 -5.176 -10.688 1 96.25 63 HIS B O 1
ATOM 1819 N N . LYS B 1 64 ? -10.281 -6.582 -9.031 1 96.31 64 LYS B N 1
ATOM 1820 C CA . LYS B 1 64 ? -8.883 -6.676 -9.438 1 96.31 64 LYS B CA 1
ATOM 1821 C C . LYS B 1 64 ? -8.758 -7.199 -10.867 1 96.31 64 LYS B C 1
ATOM 1823 O O . LYS B 1 64 ? -8.055 -6.613 -11.688 1 96.31 64 LYS B O 1
ATOM 1828 N N . MET B 1 65 ? -9.391 -8.219 -11.125 1 96.62 65 MET B N 1
ATOM 1829 C CA . MET B 1 65 ? -9.344 -8.844 -12.445 1 96.62 65 MET B CA 1
ATOM 1830 C C . MET B 1 65 ? -9.922 -7.918 -13.508 1 96.62 65 MET B C 1
ATOM 1832 O O . MET B 1 65 ? -9.359 -7.781 -14.594 1 96.62 65 MET B O 1
ATOM 1836 N N . ASP B 1 66 ? -11.039 -7.309 -13.219 1 97.81 66 ASP B N 1
ATOM 1837 C CA . ASP B 1 66 ? -11.648 -6.367 -14.156 1 97.81 66 ASP B CA 1
ATOM 1838 C C . ASP B 1 66 ? -10.711 -5.203 -14.453 1 97.81 66 ASP B C 1
ATOM 1840 O O . ASP B 1 66 ? -10.586 -4.781 -15.609 1 97.81 66 ASP B O 1
ATOM 1844 N N . ALA B 1 67 ? -10.078 -4.691 -13.422 1 98 67 ALA B N 1
ATOM 1845 C CA . ALA B 1 67 ? -9.148 -3.576 -13.586 1 98 67 ALA B CA 1
ATOM 1846 C C . ALA B 1 67 ? -7.98 -3.965 -14.492 1 98 67 ALA B C 1
ATOM 1848 O O . ALA B 1 67 ? -7.617 -3.219 -15.406 1 98 67 ALA B O 1
ATOM 1849 N N . ILE B 1 68 ? -7.402 -5.129 -14.227 1 98.12 68 ILE B N 1
ATOM 1850 C CA . ILE B 1 68 ? -6.246 -5.605 -14.977 1 98.12 68 ILE B CA 1
ATOM 1851 C C . ILE B 1 68 ? -6.621 -5.777 -16.453 1 98.12 68 ILE B C 1
ATOM 1853 O O . ILE B 1 68 ? -5.844 -5.43 -17.344 1 98.12 68 ILE B O 1
ATOM 1857 N N . LYS B 1 69 ? -7.781 -6.297 -16.703 1 97.56 69 LYS B N 1
ATOM 1858 C CA . LYS B 1 69 ? -8.25 -6.504 -18.062 1 97.56 69 LYS B CA 1
ATOM 1859 C C . LYS B 1 69 ? -8.461 -5.172 -18.781 1 97.56 69 LYS B C 1
ATOM 1861 O O . LYS B 1 69 ? -8.234 -5.066 -19.984 1 97.56 69 LYS B O 1
ATOM 1866 N N . ALA B 1 70 ? -8.891 -4.211 -18.078 1 98 70 ALA B N 1
ATOM 1867 C CA . ALA B 1 70 ? -9.18 -2.904 -18.656 1 98 70 ALA B CA 1
ATOM 1868 C C . ALA B 1 70 ? -7.898 -2.127 -18.938 1 98 70 ALA B C 1
ATOM 1870 O O . ALA B 1 70 ? -7.812 -1.388 -19.922 1 98 70 ALA B O 1
ATOM 1871 N N . CYS B 1 71 ? -6.918 -2.205 -18.109 1 98.44 71 CYS B N 1
ATOM 1872 C CA . CYS B 1 71 ? -5.641 -1.515 -18.219 1 98.44 71 CYS B CA 1
ATOM 1873 C C . CYS B 1 71 ? -4.535 -2.293 -17.516 1 98.44 71 CYS B C 1
ATOM 1875 O O . CYS B 1 71 ? -4.629 -2.555 -16.312 1 98.44 71 CYS B O 1
ATOM 1877 N N . ASP B 1 72 ? -3.498 -2.598 -18.172 1 98.56 72 ASP B N 1
ATOM 1878 C CA . ASP B 1 72 ? -2.482 -3.473 -17.594 1 98.56 72 ASP B CA 1
ATOM 1879 C C . ASP B 1 72 ? -1.381 -2.662 -16.906 1 98.56 72 ASP B C 1
ATOM 1881 O O . ASP B 1 72 ? -0.425 -3.23 -16.375 1 98.56 72 ASP B O 1
ATOM 1885 N N . LYS B 1 73 ? -1.435 -1.314 -16.969 1 98.69 73 LYS B N 1
ATOM 1886 C CA . LYS B 1 73 ? -0.482 -0.477 -16.25 1 98.69 73 LYS B CA 1
ATOM 1887 C C . LYS B 1 73 ? -0.697 -0.575 -14.742 1 98.69 73 LYS B C 1
ATOM 1889 O O . LYS B 1 73 ? -1.83 -0.491 -14.266 1 98.69 73 LYS B O 1
ATOM 1894 N N . ALA B 1 74 ? 0.377 -0.742 -14.023 1 98.88 74 ALA B N 1
ATOM 1895 C CA . ALA B 1 74 ? 0.282 -0.929 -12.578 1 98.88 74 ALA B CA 1
ATOM 1896 C C . ALA B 1 74 ? 1.517 -0.377 -11.875 1 98.88 74 ALA B C 1
ATOM 1898 O O . ALA B 1 74 ? 2.543 -0.124 -12.508 1 98.88 74 ALA B O 1
ATOM 1899 N N . SER B 1 75 ? 1.402 -0.122 -10.664 1 98.88 75 SER B N 1
ATOM 1900 C CA . SER B 1 75 ? 2.531 0.056 -9.758 1 98.88 75 SER B CA 1
ATOM 1901 C C . SER B 1 75 ? 2.381 -0.809 -8.508 1 98.88 75 SER B C 1
ATOM 1903 O O . SER B 1 75 ? 1.268 -1.191 -8.148 1 98.88 75 SER B O 1
ATOM 1905 N N . TYR B 1 76 ? 3.408 -1.201 -7.969 1 98.94 76 TYR B N 1
ATOM 1906 C CA . TYR B 1 76 ? 3.447 -1.971 -6.73 1 98.94 76 TYR B CA 1
ATOM 1907 C C . TYR B 1 76 ? 4.359 -1.309 -5.707 1 98.94 76 TYR B C 1
ATOM 1909 O O . TYR B 1 76 ? 5.461 -0.863 -6.043 1 98.94 76 TYR B O 1
ATOM 1917 N N . CYS B 1 77 ? 3.889 -1.182 -4.512 1 98.94 77 CYS B N 1
ATOM 1918 C CA . CYS B 1 77 ? 4.645 -0.564 -3.43 1 98.94 77 CYS B CA 1
ATOM 1919 C C . CYS B 1 77 ? 4.719 -1.49 -2.223 1 98.94 77 CYS B C 1
ATOM 1921 O O . CYS B 1 77 ? 3.705 -2.041 -1.79 1 98.94 77 CYS B O 1
ATOM 1923 N N . THR B 1 78 ? 5.871 -1.752 -1.71 1 98.75 78 THR B N 1
ATOM 1924 C CA . THR B 1 78 ? 6.078 -2.445 -0.443 1 98.75 78 THR B CA 1
ATOM 1925 C C . THR B 1 78 ? 7.164 -1.758 0.379 1 98.75 78 THR B C 1
ATOM 1927 O O . THR B 1 78 ? 7.914 -0.93 -0.142 1 98.75 78 THR B O 1
ATOM 1930 N N . TYR B 1 79 ? 7.188 -2 1.659 1 98.25 79 TYR B N 1
ATOM 1931 C CA . TYR B 1 79 ? 8.164 -1.422 2.576 1 98.25 79 TYR B CA 1
ATOM 1932 C C . TYR B 1 79 ? 8.445 -2.365 3.738 1 98.25 79 TYR B C 1
ATOM 1934 O O . TYR B 1 79 ? 7.625 -3.225 4.062 1 98.25 79 TYR B O 1
ATOM 1942 N N . ASP B 1 80 ? 9.586 -2.244 4.273 1 97.19 80 ASP B N 1
ATOM 1943 C CA . ASP B 1 80 ? 9.984 -3.141 5.352 1 97.19 80 ASP B CA 1
ATOM 1944 C C . ASP B 1 80 ? 9.438 -2.662 6.695 1 97.19 80 ASP B C 1
ATOM 1946 O O . ASP B 1 80 ? 8.656 -1.706 6.75 1 97.19 80 ASP B O 1
ATOM 1950 N N . GLU B 1 81 ? 9.68 -3.43 7.762 1 93.62 81 GLU B N 1
ATOM 1951 C CA . GLU B 1 81 ? 9.117 -3.145 9.078 1 93.62 81 GLU B CA 1
ATOM 1952 C C . GLU B 1 81 ? 9.812 -1.95 9.727 1 93.62 81 GLU B C 1
ATOM 1954 O O . GLU B 1 81 ? 9.312 -1.394 10.703 1 93.62 81 GLU B O 1
ATOM 1959 N N . GLY B 1 82 ? 10.938 -1.584 9.203 1 94.81 82 GLY B N 1
ATOM 1960 C CA . GLY B 1 82 ? 11.688 -0.458 9.742 1 94.81 82 GLY B CA 1
ATOM 1961 C C . GLY B 1 82 ? 12.539 -0.826 10.938 1 94.81 82 GLY B C 1
ATOM 1962 O O . GLY B 1 82 ? 12.469 -1.95 11.438 1 94.81 82 GLY B O 1
ATOM 1963 N N . TYR B 1 83 ? 13.414 0.088 11.266 1 95.75 83 TYR B N 1
ATOM 1964 C CA . TYR B 1 83 ? 14.273 -0.043 12.438 1 95.75 83 TYR B CA 1
ATOM 1965 C C . TYR B 1 83 ? 14.531 1.315 13.078 1 95.75 83 TYR B C 1
ATOM 1967 O O . TYR B 1 83 ? 14.328 2.355 12.453 1 95.75 83 TYR B O 1
ATOM 1975 N N . ARG B 1 84 ? 14.812 1.28 14.297 1 95.94 84 ARG B N 1
ATOM 1976 C CA . ARG B 1 84 ? 15.211 2.492 15 1 95.94 84 ARG B CA 1
ATOM 1977 C C . ARG B 1 84 ? 16.703 2.459 15.344 1 95.94 84 ARG B C 1
ATOM 1979 O O . ARG B 1 84 ? 17.234 1.417 15.742 1 95.94 84 ARG B O 1
ATOM 1986 N N . LYS B 1 85 ? 17.359 3.594 15.141 1 94.94 85 LYS B N 1
ATOM 1987 C CA . LYS B 1 85 ? 18.734 3.723 15.609 1 94.94 85 LYS B CA 1
ATOM 1988 C C . LYS B 1 85 ? 18.781 3.85 17.141 1 94.94 85 LYS B C 1
ATOM 1990 O O . LYS B 1 85 ? 17.828 4.355 17.75 1 94.94 85 LYS B O 1
ATOM 1995 N N . GLU B 1 86 ? 19.891 3.357 17.625 1 94.44 86 GLU B N 1
ATOM 1996 C CA . GLU B 1 86 ? 20.047 3.424 19.062 1 94.44 86 GLU B CA 1
ATOM 1997 C C . GLU B 1 86 ? 19.844 4.848 19.578 1 94.44 86 GLU B C 1
ATOM 1999 O O . GLU B 1 86 ? 20.453 5.789 19.078 1 94.44 86 GLU B O 1
ATOM 2004 N N . GLY B 1 87 ? 18.906 4.992 20.562 1 92 87 GLY B N 1
ATOM 2005 C CA . GLY B 1 87 ? 18.672 6.277 21.203 1 92 87 GLY B CA 1
ATOM 2006 C C . GLY B 1 87 ? 17.75 7.176 20.406 1 92 87 GLY B C 1
ATOM 2007 O O . GLY B 1 87 ? 17.484 8.312 20.812 1 92 87 GLY B O 1
ATOM 2008 N N . GLU B 1 88 ? 17.297 6.68 19.219 1 92.44 88 GLU B N 1
ATOM 2009 C CA . GLU B 1 88 ? 16.406 7.48 18.391 1 92.44 88 GLU B CA 1
ATOM 2010 C C . GLU B 1 88 ? 14.992 6.902 18.375 1 92.44 88 GLU B C 1
ATOM 2012 O O . GLU B 1 88 ? 14.82 5.68 18.359 1 92.44 88 GLU B O 1
ATOM 2017 N N . TRP B 1 89 ? 14.016 7.781 18.359 1 91.19 89 TRP B N 1
ATOM 2018 C CA . TRP B 1 89 ? 12.625 7.336 18.344 1 91.19 89 TRP B CA 1
ATOM 2019 C C . TRP B 1 89 ? 12.141 7.129 16.922 1 91.19 89 TRP B C 1
ATOM 2021 O O . TRP B 1 89 ? 11.18 6.387 16.688 1 91.19 89 TRP B O 1
ATOM 2031 N N . ALA B 1 90 ? 12.789 7.824 16 1 92.81 90 ALA B N 1
ATOM 2032 C CA . ALA B 1 90 ? 12.312 7.863 14.625 1 92.81 90 ALA B CA 1
ATOM 2033 C C . ALA B 1 90 ? 12.523 6.52 13.93 1 92.81 90 ALA B C 1
ATOM 2035 O O . ALA B 1 90 ? 13.586 5.91 14.055 1 92.81 90 ALA B O 1
ATOM 2036 N N . LEU B 1 91 ? 11.531 6.105 13.234 1 94.94 91 LEU B N 1
ATOM 2037 C CA . LEU B 1 91 ? 11.594 4.871 12.453 1 94.94 91 LEU B CA 1
ATOM 2038 C C . LEU B 1 91 ? 12.266 5.113 11.109 1 94.94 91 LEU B C 1
ATOM 2040 O O . LEU B 1 91 ? 11.992 6.113 10.438 1 94.94 91 LEU B O 1
ATOM 2044 N N . ASN B 1 92 ? 13.242 4.242 10.805 1 96.81 92 ASN B N 1
ATOM 2045 C CA . ASN B 1 92 ? 13.812 4.188 9.461 1 96.81 92 ASN B CA 1
ATOM 2046 C C . ASN B 1 92 ? 13.164 3.084 8.625 1 96.81 92 ASN B C 1
ATOM 2048 O O . ASN B 1 92 ? 13.141 1.922 9.039 1 96.81 92 ASN B O 1
ATOM 2052 N N . ILE B 1 93 ? 12.68 3.5 7.496 1 97.44 93 ILE B N 1
ATOM 2053 C CA . ILE B 1 93 ? 11.93 2.559 6.668 1 97.44 93 ILE B CA 1
ATOM 2054 C C . ILE B 1 93 ? 12.477 2.58 5.242 1 97.44 93 ILE B C 1
ATOM 2056 O O . ILE B 1 93 ? 12.766 3.648 4.695 1 97.44 93 ILE B O 1
ATOM 2060 N N . LYS B 1 94 ? 12.641 1.393 4.688 1 98.38 94 LYS B N 1
ATOM 2061 C CA . LYS B 1 94 ? 12.922 1.273 3.262 1 98.38 94 LYS B CA 1
ATOM 2062 C C . LYS B 1 94 ? 11.68 0.849 2.486 1 98.38 94 LYS B C 1
ATOM 2064 O O . LYS B 1 94 ? 10.977 -0.078 2.893 1 98.38 94 LYS B O 1
ATOM 2069 N N . SER B 1 95 ? 11.422 1.556 1.474 1 98.5 95 SER B N 1
ATOM 2070 C CA . SER B 1 95 ? 10.297 1.227 0.608 1 98.5 95 SER B CA 1
ATOM 2071 C C . SER B 1 95 ? 10.742 1.069 -0.843 1 98.5 95 SER B C 1
ATOM 2073 O O . SER B 1 95 ? 11.797 1.569 -1.231 1 98.5 95 SER B O 1
ATOM 2075 N N . VAL B 1 96 ? 10.016 0.323 -1.591 1 98.75 96 VAL B N 1
ATOM 2076 C CA . VAL B 1 96 ? 10.25 0.106 -3.014 1 98.75 96 VAL B CA 1
ATOM 2077 C C . VAL B 1 96 ? 8.969 0.374 -3.797 1 98.75 96 VAL B C 1
ATOM 2079 O O . VAL B 1 96 ? 7.887 -0.044 -3.387 1 98.75 96 VAL B O 1
ATOM 2082 N N . ILE B 1 97 ? 9.086 1.101 -4.891 1 98.75 97 ILE B N 1
ATOM 2083 C CA . ILE B 1 97 ? 7.988 1.283 -5.84 1 98.75 97 ILE B CA 1
ATOM 2084 C C . ILE B 1 97 ? 8.398 0.761 -7.215 1 98.75 97 ILE B C 1
ATOM 2086 O O . ILE B 1 97 ? 9.484 1.088 -7.711 1 98.75 97 ILE B O 1
ATOM 2090 N N . ILE B 1 98 ? 7.566 -0.015 -7.742 1 98.75 98 ILE B N 1
ATOM 2091 C CA . ILE B 1 98 ? 7.766 -0.582 -9.07 1 98.75 98 ILE B CA 1
ATOM 2092 C C . ILE B 1 98 ? 6.633 -0.133 -9.992 1 98.75 98 ILE B C 1
ATOM 2094 O O . ILE B 1 98 ? 5.457 -0.215 -9.633 1 98.75 98 ILE B O 1
ATOM 2098 N N . PHE B 1 99 ? 6.98 0.382 -11.141 1 98.75 99 PHE B N 1
ATOM 2099 C CA . PHE B 1 99 ? 6.031 0.596 -12.227 1 98.75 99 PHE B CA 1
ATOM 2100 C C . PHE B 1 99 ? 6.199 -0.468 -13.305 1 98.75 99 PHE B C 1
ATOM 2102 O O . PHE B 1 99 ? 7.32 -0.85 -13.641 1 98.75 99 PHE B O 1
ATOM 2109 N N . GLY B 1 100 ? 5.09 -0.928 -13.805 1 98.75 100 GLY B N 1
ATOM 2110 C CA . GLY B 1 100 ? 5.176 -1.932 -14.852 1 98.75 100 GLY B CA 1
ATOM 2111 C C . GLY B 1 100 ? 3.82 -2.348 -15.398 1 98.75 100 GLY B C 1
ATOM 2112 O O . GLY B 1 100 ? 2.846 -1.602 -15.281 1 98.75 100 GLY B O 1
ATOM 2113 N N . ARG B 1 101 ? 3.824 -3.506 -16.047 1 98.75 101 ARG B N 1
ATOM 2114 C CA . ARG B 1 101 ? 2.617 -4.055 -16.656 1 98.75 101 ARG B CA 1
ATOM 2115 C C . ARG B 1 101 ? 2.236 -5.387 -16.016 1 98.75 101 ARG B C 1
ATOM 2117 O O . ARG B 1 101 ? 3.1 -6.23 -15.773 1 98.75 101 ARG B O 1
ATOM 2124 N N . VAL B 1 102 ? 0.968 -5.512 -15.758 1 98.75 102 VAL B N 1
ATOM 2125 C CA . VAL B 1 102 ? 0.48 -6.75 -15.156 1 98.75 102 VAL B CA 1
ATOM 2126 C C . VAL B 1 102 ? -0.151 -7.633 -16.234 1 98.75 102 VAL B C 1
ATOM 2128 O O . VAL B 1 102 ? -0.848 -7.137 -17.125 1 98.75 102 VAL B O 1
ATOM 2131 N N . LYS B 1 103 ? 0.108 -8.883 -16.109 1 98.25 103 LYS B N 1
ATOM 2132 C CA . LYS B 1 103 ? -0.441 -9.875 -17.031 1 98.25 103 LYS B CA 1
ATOM 2133 C C . LYS B 1 103 ? -0.942 -11.102 -16.281 1 98.25 103 LYS B C 1
ATOM 2135 O O . LYS B 1 103 ? -0.456 -11.414 -15.195 1 98.25 103 LYS B O 1
ATOM 2140 N N . LEU B 1 104 ? -1.921 -11.75 -16.906 1 98.12 104 LEU B N 1
ATOM 2141 C CA . LEU B 1 104 ? -2.365 -13.039 -16.375 1 98.12 104 LEU B CA 1
ATOM 2142 C C . LEU B 1 104 ? -1.364 -14.141 -16.703 1 98.12 104 LEU B C 1
ATOM 2144 O O . LEU B 1 104 ? -0.79 -14.156 -17.797 1 98.12 104 LEU B O 1
ATOM 2148 N N . VAL B 1 105 ? -1.154 -14.992 -15.773 1 97.81 105 VAL B N 1
ATOM 2149 C CA . VAL B 1 105 ? -0.327 -16.172 -16 1 97.81 105 VAL B CA 1
ATOM 2150 C C . VAL B 1 105 ? -1.212 -17.359 -16.359 1 97.81 105 VAL B C 1
ATOM 2152 O O . VAL B 1 105 ? -1.955 -17.859 -15.508 1 97.81 105 VAL B O 1
ATOM 2155 N N . ASP B 1 106 ? -1.122 -17.859 -17.516 1 94.25 106 ASP B N 1
ATOM 2156 C CA . ASP B 1 106 ? -1.991 -18.938 -17.984 1 94.25 106 ASP B CA 1
ATOM 2157 C C . ASP B 1 106 ? -1.254 -20.281 -18 1 94.25 106 ASP B C 1
ATOM 2159 O O . ASP B 1 106 ? -1.882 -21.328 -18.047 1 94.25 106 ASP B O 1
ATOM 2163 N N . ASP B 1 107 ? 0.052 -20.25 -17.938 1 95.56 107 ASP B N 1
ATOM 2164 C CA . ASP B 1 107 ? 0.85 -21.469 -17.906 1 95.56 107 ASP B CA 1
ATOM 2165 C C . ASP B 1 107 ? 0.712 -22.172 -16.562 1 95.56 107 ASP B C 1
ATOM 2167 O O . ASP B 1 107 ? 1.074 -21.609 -15.516 1 95.56 107 ASP B O 1
ATOM 2171 N N . GLU B 1 108 ? 0.201 -23.375 -16.562 1 95.12 108 GLU B N 1
ATOM 2172 C CA . GLU B 1 108 ? -0.104 -24.109 -15.344 1 95.12 108 GLU B CA 1
ATOM 2173 C C . GLU B 1 108 ? 1.16 -24.375 -14.531 1 95.12 108 GLU B C 1
ATOM 2175 O O . GLU B 1 108 ? 1.149 -24.266 -13.305 1 95.12 108 GLU B O 1
ATOM 2180 N N . GLU B 1 109 ? 2.17 -24.797 -15.211 1 96.12 109 GLU B N 1
ATOM 2181 C CA . GLU B 1 109 ? 3.42 -25.078 -14.516 1 96.12 109 GLU B CA 1
ATOM 2182 C C . GLU B 1 109 ? 3.951 -23.844 -13.805 1 96.12 109 GLU B C 1
ATOM 2184 O O . GLU B 1 109 ? 4.375 -23.906 -12.648 1 96.12 109 GLU B O 1
ATOM 2189 N N . LYS B 1 110 ? 3.908 -22.75 -14.492 1 96.75 110 LYS B N 1
ATOM 2190 C CA . LYS B 1 110 ? 4.336 -21.484 -13.898 1 96.75 110 LYS B CA 1
ATOM 2191 C C . LYS B 1 110 ? 3.436 -21.094 -12.727 1 96.75 110 LYS B C 1
ATOM 2193 O O . LYS B 1 110 ? 3.92 -20.641 -11.695 1 96.75 110 LYS B O 1
ATOM 2198 N N . ALA B 1 111 ? 2.223 -21.281 -12.914 1 97 111 ALA B N 1
ATOM 2199 C CA . ALA B 1 111 ? 1.279 -20.969 -11.844 1 97 111 ALA B CA 1
ATOM 2200 C C . ALA B 1 111 ? 1.567 -21.797 -10.602 1 97 111 ALA B C 1
ATOM 2202 O O . ALA B 1 111 ? 1.528 -21.281 -9.477 1 97 111 ALA B O 1
ATOM 2203 N N . ARG B 1 112 ? 1.831 -23.031 -10.797 1 96.31 112 ARG B N 1
ATOM 2204 C CA . ARG B 1 112 ? 2.158 -23.906 -9.68 1 96.31 112 ARG B CA 1
ATOM 2205 C C . ARG B 1 112 ? 3.418 -23.438 -8.961 1 96.31 112 ARG B C 1
ATOM 2207 O O . ARG B 1 112 ? 3.48 -23.453 -7.727 1 96.31 112 ARG B O 1
ATOM 2214 N N . LYS B 1 113 ? 4.398 -23.094 -9.75 1 97.12 113 LYS B N 1
ATOM 2215 C CA . LYS B 1 113 ? 5.625 -22.562 -9.18 1 97.12 113 LYS B CA 1
ATOM 2216 C C . LYS B 1 113 ? 5.344 -21.312 -8.344 1 97.12 113 LYS B C 1
ATOM 2218 O O . LYS B 1 113 ? 5.852 -21.172 -7.23 1 97.12 113 LYS B O 1
ATOM 2223 N N . ILE B 1 114 ? 4.566 -20.422 -8.875 1 97.69 114 ILE B N 1
ATOM 2224 C CA . ILE B 1 114 ? 4.207 -19.188 -8.203 1 97.69 114 ILE B CA 1
ATOM 2225 C C . ILE B 1 114 ? 3.518 -19.5 -6.875 1 97.69 114 ILE B C 1
ATOM 2227 O O . ILE B 1 114 ? 3.922 -18.984 -5.824 1 97.69 114 ILE B O 1
ATOM 2231 N N . CYS B 1 115 ? 2.508 -20.359 -6.902 1 96.94 115 CYS B N 1
ATOM 2232 C CA . CYS B 1 115 ? 1.763 -20.703 -5.699 1 96.94 115 CYS B CA 1
ATOM 2233 C C . CYS B 1 115 ? 2.68 -21.328 -4.652 1 96.94 115 CYS B C 1
ATOM 2235 O O . CYS B 1 115 ? 2.564 -21.031 -3.463 1 96.94 115 CYS B O 1
ATOM 2237 N N . THR B 1 116 ? 3.543 -22.156 -5.098 1 96.81 116 THR B N 1
ATOM 2238 C CA . THR B 1 116 ? 4.488 -22.812 -4.207 1 96.81 116 THR B CA 1
ATOM 2239 C C . THR B 1 116 ? 5.348 -21.797 -3.473 1 96.81 116 THR B C 1
ATOM 2241 O O . THR B 1 116 ? 5.48 -21.844 -2.248 1 96.81 116 THR B O 1
ATOM 2244 N N . HIS B 1 117 ? 5.895 -20.844 -4.172 1 97.12 117 HIS B N 1
ATOM 2245 C CA . HIS B 1 117 ? 6.789 -19.875 -3.564 1 97.12 117 HIS B CA 1
ATOM 2246 C C . HIS B 1 117 ? 6.02 -18.891 -2.686 1 97.12 117 HIS B C 1
ATOM 2248 O O . HIS B 1 117 ? 6.547 -18.406 -1.677 1 97.12 117 HIS B O 1
ATOM 2254 N N . LEU B 1 118 ? 4.781 -18.594 -3.02 1 96.69 118 LEU B N 1
ATOM 2255 C CA . LEU B 1 118 ? 3.949 -17.75 -2.18 1 96.69 118 LEU B CA 1
ATOM 2256 C C . LEU B 1 118 ? 3.66 -18.422 -0.841 1 96.69 118 LEU B C 1
ATOM 2258 O O . LEU B 1 118 ? 3.736 -17.781 0.209 1 96.69 118 LEU B O 1
ATOM 2262 N N . VAL B 1 119 ? 3.326 -19.719 -0.871 1 95.31 119 VAL B N 1
ATOM 2263 C CA . VAL B 1 119 ? 3.047 -20.453 0.359 1 95.31 119 VAL B CA 1
ATOM 2264 C C . VAL B 1 119 ? 4.309 -20.531 1.213 1 95.31 119 VAL B C 1
ATOM 2266 O O . VAL B 1 119 ? 4.254 -20.359 2.434 1 95.31 119 VAL B O 1
ATOM 2269 N N . LYS B 1 120 ? 5.449 -20.719 0.608 1 95.12 120 LYS B N 1
ATOM 2270 C CA . LYS B 1 120 ? 6.719 -20.906 1.302 1 95.12 120 LYS B CA 1
ATOM 2271 C C . LYS B 1 120 ? 7.129 -19.641 2.049 1 95.12 120 LYS B C 1
ATOM 2273 O O . LYS B 1 120 ? 7.969 -19.688 2.949 1 95.12 120 LYS B O 1
ATOM 2278 N N . LYS B 1 121 ? 6.555 -18.531 1.711 1 94.06 121 LYS B N 1
ATOM 2279 C CA . LYS B 1 121 ? 6.816 -17.297 2.445 1 94.06 121 LYS B CA 1
ATOM 2280 C C . LYS B 1 121 ? 6.254 -17.359 3.861 1 94.06 121 LYS B C 1
ATOM 2282 O O . LYS B 1 121 ? 6.641 -16.578 4.727 1 94.06 121 LYS B O 1
ATOM 2287 N N . PHE B 1 122 ? 5.348 -18.312 4.078 1 94.31 122 PHE B N 1
ATOM 2288 C CA . PHE B 1 122 ? 4.633 -18.297 5.352 1 94.31 122 PHE B CA 1
ATOM 2289 C C . PHE B 1 122 ? 4.852 -19.609 6.102 1 94.31 122 PHE B C 1
ATOM 2291 O O . PHE B 1 122 ? 4.766 -19.641 7.328 1 94.31 122 PHE B O 1
ATOM 2298 N N . THR B 1 123 ? 5.031 -20.688 5.359 1 94.56 123 THR B N 1
ATOM 2299 C CA . THR B 1 123 ? 5.199 -21.969 6.02 1 94.56 123 THR B CA 1
ATOM 2300 C C . THR B 1 123 ? 6.059 -22.906 5.172 1 94.56 123 THR B C 1
ATOM 2302 O O . THR B 1 123 ? 6.016 -22.844 3.941 1 94.56 123 THR B O 1
ATOM 2305 N N . ASP B 1 124 ? 6.758 -23.766 5.816 1 94.38 124 ASP B N 1
ATOM 2306 C CA . ASP B 1 124 ? 7.535 -24.797 5.152 1 94.38 124 ASP B CA 1
ATOM 2307 C C . ASP B 1 124 ? 6.828 -26.156 5.23 1 94.38 124 ASP B C 1
ATOM 2309 O O . ASP B 1 124 ? 7.438 -27.188 4.984 1 94.38 124 ASP B O 1
ATOM 2313 N N . ASP B 1 125 ? 5.59 -26.156 5.641 1 94.38 125 ASP B N 1
ATOM 2314 C CA . ASP B 1 125 ? 4.805 -27.375 5.77 1 94.38 125 ASP B CA 1
ATOM 2315 C C . ASP B 1 125 ? 4.492 -27.969 4.402 1 94.38 125 ASP B C 1
ATOM 2317 O O . ASP B 1 125 ? 3.543 -27.547 3.736 1 94.38 125 ASP B O 1
ATOM 2321 N N . LYS B 1 126 ? 5.098 -29.016 4.098 1 94.62 126 LYS B N 1
ATOM 2322 C CA . LYS B 1 126 ? 4.98 -29.625 2.779 1 94.62 126 LYS B CA 1
ATOM 2323 C C . LYS B 1 126 ? 3.604 -30.266 2.59 1 94.62 126 LYS B C 1
ATOM 2325 O O . LYS B 1 126 ? 3.057 -30.25 1.484 1 94.62 126 LYS B O 1
ATOM 2330 N N . GLU B 1 127 ? 3.166 -30.797 3.619 1 94.12 127 GLU B N 1
ATOM 2331 C CA . GLU B 1 127 ? 1.841 -31.391 3.533 1 94.12 127 GLU B CA 1
ATOM 2332 C C . GLU B 1 127 ? 0.773 -30.344 3.234 1 94.12 127 GLU B C 1
ATOM 2334 O O . GLU B 1 127 ? -0.117 -30.578 2.414 1 94.12 127 GLU B O 1
ATOM 2339 N N . TYR B 1 128 ? 0.812 -29.25 3.912 1 92.06 128 TYR B N 1
ATOM 2340 C CA . TYR B 1 128 ? -0.121 -28.156 3.641 1 92.06 128 TYR B CA 1
ATOM 2341 C C . TYR B 1 128 ? -0.021 -27.703 2.191 1 92.06 128 TYR B C 1
ATOM 2343 O O . TYR B 1 128 ? -1.039 -27.531 1.517 1 92.06 128 TYR B O 1
ATOM 2351 N N . LEU B 1 129 ? 1.164 -27.5 1.762 1 93.5 129 LEU B N 1
ATOM 2352 C CA . LEU B 1 129 ? 1.396 -27.047 0.394 1 93.5 129 LEU B CA 1
ATOM 2353 C C . LEU B 1 129 ? 0.739 -28 -0.609 1 93.5 129 LEU B C 1
ATOM 2355 O O . LEU B 1 129 ? 0.031 -27.547 -1.515 1 93.5 129 LEU B O 1
ATOM 2359 N N . GLU B 1 130 ? 0.962 -29.234 -0.468 1 94 130 GLU B N 1
ATOM 2360 C CA . GLU B 1 130 ? 0.401 -30.234 -1.384 1 94 130 GLU B CA 1
ATOM 2361 C C . GLU B 1 130 ? -1.125 -30.203 -1.351 1 94 130 GLU B C 1
ATOM 2363 O O . GLU B 1 130 ? -1.774 -30.281 -2.396 1 94 130 GLU B O 1
ATOM 2368 N N . LYS B 1 131 ? -1.63 -30.109 -0.248 1 92.75 131 LYS B N 1
ATOM 2369 C CA . LYS B 1 131 ? -3.08 -30.062 -0.09 1 92.75 131 LYS B CA 1
ATOM 2370 C C . LYS B 1 131 ? -3.666 -28.828 -0.755 1 92.75 131 LYS B C 1
ATOM 2372 O O . LYS B 1 131 ? -4.684 -28.906 -1.446 1 92.75 131 LYS B O 1
ATOM 2377 N N . GLU B 1 132 ? -3.018 -27.734 -0.49 1 89.62 132 GLU B N 1
ATOM 2378 C CA . GLU B 1 132 ? -3.49 -26.469 -1.055 1 89.62 132 GLU B CA 1
ATOM 2379 C C . GLU B 1 132 ? -3.428 -26.5 -2.578 1 89.62 132 GLU B C 1
ATOM 2381 O O . GLU B 1 132 ? -4.359 -26.047 -3.25 1 89.62 132 GLU B O 1
ATOM 2386 N N . LEU B 1 133 ? -2.357 -26.953 -3.061 1 90 133 LEU B N 1
ATOM 2387 C CA . LEU B 1 133 ? -2.205 -27.031 -4.508 1 90 133 LEU B CA 1
ATOM 2388 C C . LEU B 1 133 ? -3.262 -27.953 -5.113 1 90 133 LEU B C 1
ATOM 2390 O O . LEU B 1 133 ? -3.783 -27.688 -6.195 1 90 133 LEU B O 1
ATOM 2394 N N . LYS B 1 134 ? -3.633 -28.938 -4.492 1 89.19 134 LYS B N 1
ATOM 2395 C CA . LYS B 1 134 ? -4.641 -29.891 -4.969 1 89.19 134 LYS B CA 1
ATOM 2396 C C . LYS B 1 134 ? -6.039 -29.297 -4.875 1 89.19 134 LYS B C 1
ATOM 2398 O O . LYS B 1 134 ? -6.832 -29.406 -5.812 1 89.19 134 LYS B O 1
ATOM 2403 N N . ASN B 1 135 ? -6.301 -28.594 -3.85 1 89.25 135 ASN B N 1
ATOM 2404 C CA . ASN B 1 135 ? -7.672 -28.188 -3.549 1 89.25 135 ASN B CA 1
ATOM 2405 C C . ASN B 1 135 ? -7.969 -26.797 -4.074 1 89.25 135 ASN B C 1
ATOM 2407 O O . ASN B 1 135 ? -9.109 -26.484 -4.41 1 89.25 135 ASN B O 1
ATOM 2411 N N . ALA B 1 136 ? -6.938 -25.938 -4.102 1 86.31 136 ALA B N 1
ATOM 2412 C CA . ALA B 1 136 ? -7.223 -24.516 -4.305 1 86.31 136 ALA B CA 1
ATOM 2413 C C . ALA B 1 136 ? -6.648 -24.031 -5.629 1 86.31 136 ALA B C 1
ATOM 2415 O O . ALA B 1 136 ? -7.055 -22.984 -6.137 1 86.31 136 ALA B O 1
ATOM 2416 N N . PHE B 1 137 ? -5.836 -24.75 -6.227 1 89.12 137 PHE B N 1
ATOM 2417 C CA . PHE B 1 137 ? -5.094 -24.297 -7.395 1 89.12 137 PHE B CA 1
ATOM 2418 C C . PHE B 1 137 ? -6.039 -23.938 -8.539 1 89.12 137 PHE B C 1
ATOM 2420 O O . PHE B 1 137 ? -5.824 -22.953 -9.25 1 89.12 137 PHE B O 1
ATOM 2427 N N . SER B 1 138 ? -7.094 -24.703 -8.703 1 88.56 138 SER B N 1
ATOM 2428 C CA . SER B 1 138 ? -8 -24.5 -9.828 1 88.56 138 SER B CA 1
ATOM 2429 C C . SER B 1 138 ? -8.781 -23.203 -9.68 1 88.56 138 SER B C 1
ATOM 2431 O O . SER B 1 138 ? -9.344 -22.688 -10.656 1 88.56 138 SER B O 1
ATOM 2433 N N . ARG B 1 139 ? -8.805 -22.656 -8.531 1 90.44 139 ARG B N 1
ATOM 2434 C CA . ARG B 1 139 ? -9.609 -21.469 -8.273 1 90.44 139 ARG B CA 1
ATOM 2435 C 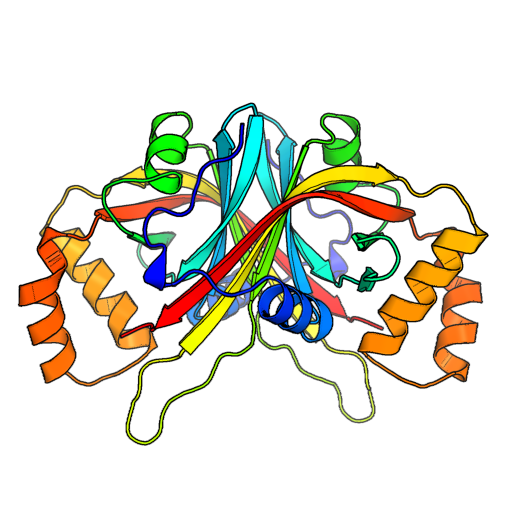C . ARG B 1 139 ? -8.75 -20.219 -8.273 1 90.44 139 ARG B C 1
ATOM 2437 O O . ARG B 1 139 ? -9.266 -19.094 -8.172 1 90.44 139 ARG B O 1
ATOM 2444 N N . VAL B 1 140 ? -7.512 -20.438 -8.453 1 93.31 140 VAL B N 1
ATOM 2445 C CA . VAL B 1 140 ? -6.582 -19.328 -8.289 1 93.31 140 VAL B CA 1
ATOM 2446 C C . VAL B 1 140 ? -6.152 -18.797 -9.656 1 93.31 140 VAL B C 1
ATOM 2448 O O . VAL B 1 140 ? -5.945 -19.578 -10.586 1 93.31 140 VAL B O 1
ATOM 2451 N N . GLN B 1 141 ? -6.133 -17.531 -9.836 1 97.19 141 GLN B N 1
ATOM 2452 C CA . GLN B 1 141 ? -5.484 -16.875 -10.969 1 97.19 141 GLN B CA 1
ATOM 2453 C C . GLN B 1 141 ? -4.16 -16.234 -10.555 1 97.19 141 GLN B C 1
ATOM 2455 O O . GLN B 1 141 ? -4.133 -15.367 -9.68 1 97.19 141 GLN B O 1
ATOM 2460 N N . CYS B 1 142 ? -3.051 -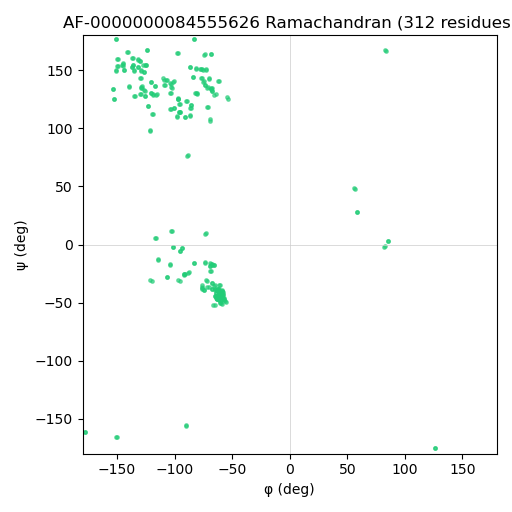16.719 -11.133 1 98.31 142 CYS B N 1
ATOM 2461 C CA . CYS B 1 142 ? -1.77 -16.062 -10.922 1 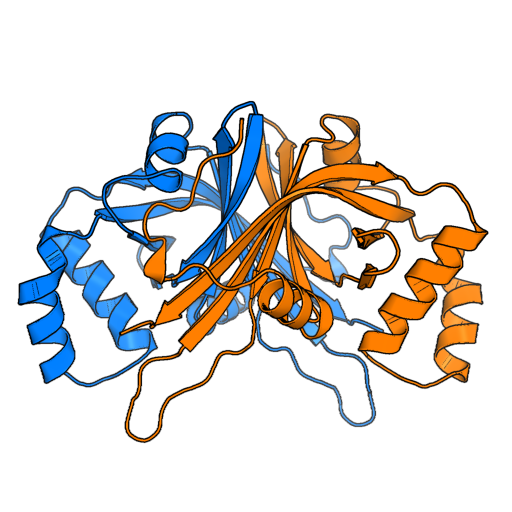98.31 142 CYS B CA 1
ATOM 2462 C C . CYS B 1 142 ? -1.587 -14.898 -11.898 1 98.31 142 CYS B C 1
ATOM 2464 O O . CYS B 1 142 ? -2.02 -14.977 -13.047 1 98.31 142 CYS B O 1
ATOM 2466 N N . ILE B 1 143 ? -0.966 -13.867 -11.414 1 98.62 143 ILE B N 1
ATOM 2467 C CA . ILE B 1 143 ? -0.632 -12.727 -12.266 1 98.62 143 ILE B CA 1
ATOM 2468 C C . ILE B 1 143 ? 0.832 -12.344 -12.062 1 98.62 143 ILE B C 1
ATOM 2470 O O . ILE B 1 143 ? 1.431 -12.68 -11.031 1 98.62 143 ILE B O 1
ATOM 2474 N N . GLU B 1 144 ? 1.396 -11.789 -13.055 1 98.75 144 GLU B N 1
ATOM 2475 C CA . GLU B 1 144 ? 2.768 -11.297 -12.977 1 98.75 144 GLU B CA 1
ATOM 2476 C C . GLU B 1 144 ? 2.83 -9.797 -13.25 1 98.75 144 GLU B C 1
ATOM 2478 O O . GLU B 1 144 ? 2.086 -9.273 -14.086 1 98.75 144 GLU B O 1
ATOM 2483 N N . LEU B 1 145 ? 3.602 -9.094 -12.57 1 98.88 145 LEU B N 1
ATOM 2484 C CA . LEU B 1 145 ? 3.992 -7.719 -12.867 1 98.88 145 LEU B CA 1
ATOM 2485 C C . LEU B 1 145 ? 5.375 -7.676 -13.508 1 98.88 145 LEU B C 1
ATOM 2487 O O . LEU B 1 145 ? 6.363 -8.094 -12.898 1 98.88 145 LEU B O 1
ATOM 2491 N N . ILE B 1 146 ? 5.391 -7.207 -14.703 1 98.75 146 ILE B N 1
ATOM 2492 C CA . ILE B 1 146 ? 6.637 -7.008 -15.438 1 98.75 146 ILE B CA 1
ATOM 2493 C C . ILE B 1 146 ? 7.16 -5.594 -15.195 1 98.75 146 ILE B C 1
ATOM 2495 O O . ILE B 1 146 ? 6.613 -4.621 -15.727 1 98.75 146 ILE B O 1
ATOM 2499 N N . PRO B 1 147 ? 8.273 -5.492 -14.438 1 98.56 147 PRO B N 1
ATOM 2500 C CA . PRO B 1 147 ? 8.766 -4.16 -14.078 1 98.56 147 PRO B CA 1
ATOM 2501 C C . PRO B 1 147 ? 9.289 -3.381 -15.281 1 98.56 147 PRO B C 1
ATOM 2503 O O . PRO B 1 147 ? 10.008 -3.938 -16.109 1 98.56 147 PRO B O 1
ATOM 2506 N N . GLU B 1 148 ? 8.898 -2.148 -15.336 1 98.31 148 GLU B N 1
ATOM 2507 C CA . GLU B 1 148 ? 9.477 -1.202 -16.281 1 98.31 148 GLU B CA 1
ATOM 2508 C C . GLU B 1 148 ? 10.391 -0.203 -15.578 1 98.31 148 GLU B C 1
ATOM 2510 O O . GLU B 1 148 ? 11.312 0.338 -16.188 1 98.31 148 GLU B O 1
ATOM 2515 N N . HIS B 1 149 ? 10.141 0.08 -14.344 1 98.12 149 HIS B N 1
ATOM 2516 C CA . HIS B 1 149 ? 10.93 0.988 -13.516 1 98.12 149 HIS B CA 1
ATOM 2517 C C . HIS B 1 149 ? 10.812 0.625 -12.039 1 98.12 149 HIS B C 1
ATOM 2519 O O . HIS B 1 149 ? 9.719 0.327 -11.547 1 98.12 149 HIS B O 1
ATOM 2525 N N . MET B 1 150 ? 11.93 0.584 -11.352 1 97.88 150 MET B N 1
ATOM 2526 C CA . MET B 1 150 ? 11.969 0.268 -9.922 1 97.88 150 MET B CA 1
ATOM 2527 C C . MET B 1 150 ? 12.875 1.234 -9.18 1 97.88 150 MET B C 1
ATOM 2529 O O . MET B 1 150 ? 14.023 1.448 -9.578 1 97.88 150 MET B O 1
ATOM 2533 N N . THR B 1 151 ? 12.344 1.833 -8.133 1 97.69 151 THR B N 1
ATOM 2534 C CA . THR B 1 151 ? 13.141 2.682 -7.25 1 97.69 151 THR B CA 1
ATOM 2535 C C . THR B 1 151 ? 12.836 2.373 -5.785 1 97.69 151 THR B C 1
ATOM 2537 O O . THR B 1 151 ? 11.766 1.854 -5.465 1 97.69 151 THR B O 1
ATOM 2540 N N . GLY B 1 152 ? 13.773 2.545 -4.973 1 98.25 152 GLY B N 1
ATOM 2541 C CA . GLY B 1 152 ? 13.617 2.408 -3.533 1 98.25 152 GLY B CA 1
ATOM 2542 C C . GLY B 1 152 ? 14.078 3.633 -2.766 1 98.25 152 GLY B C 1
ATOM 2543 O O . GLY B 1 152 ? 14.93 4.387 -3.244 1 98.25 152 GLY B O 1
ATOM 2544 N N . LYS B 1 153 ? 13.547 3.82 -1.614 1 97.88 153 LYS B N 1
ATOM 2545 C CA . LYS B 1 153 ? 13.828 5.008 -0.811 1 97.88 153 LYS B CA 1
ATOM 2546 C C . LYS B 1 153 ? 13.977 4.648 0.666 1 97.88 153 LYS B C 1
ATOM 2548 O O . LYS B 1 153 ? 13.219 3.828 1.188 1 97.88 153 LYS B O 1
ATOM 2553 N N . LEU B 1 154 ? 14.953 5.203 1.304 1 97.88 154 LEU B N 1
ATOM 2554 C CA . LEU B 1 154 ? 15.078 5.188 2.758 1 97.88 154 LEU B CA 1
ATOM 2555 C C . LEU B 1 154 ? 14.523 6.473 3.363 1 97.88 154 LEU B C 1
ATOM 2557 O O . LEU B 1 154 ? 14.938 7.57 2.994 1 97.88 154 LEU B O 1
ATOM 2561 N N . VAL B 1 155 ? 13.539 6.289 4.207 1 94.44 155 VAL B N 1
ATOM 2562 C CA . VAL B 1 155 ? 12.922 7.441 4.863 1 94.44 155 VAL B CA 1
ATOM 2563 C C . VAL B 1 155 ? 13.172 7.371 6.367 1 94.44 155 VAL B C 1
ATOM 2565 O O . VAL B 1 155 ? 12.961 6.332 6.992 1 94.44 155 VAL B O 1
ATOM 2568 N N . ASN B 1 156 ? 13.633 8.398 6.902 1 92.56 156 ASN B N 1
ATOM 2569 C CA . ASN B 1 156 ? 13.672 8.617 8.344 1 92.56 156 ASN B CA 1
ATOM 2570 C C . ASN B 1 156 ? 12.484 9.438 8.82 1 92.56 156 ASN B C 1
ATOM 2572 O O . ASN B 1 156 ? 12.336 10.602 8.445 1 92.56 156 ASN B O 1
ATOM 2576 N N . GLU B 1 157 ? 11.57 8.883 9.617 1 84.62 157 GLU B N 1
ATOM 2577 C CA . GLU B 1 157 ? 10.305 9.484 10.008 1 84.62 157 GLU B CA 1
ATOM 2578 C C . GLU B 1 157 ? 10.516 10.609 11.016 1 84.62 157 GLU B C 1
ATOM 2580 O O . GLU B 1 157 ? 9.555 11.125 11.594 1 84.62 157 GLU B O 1
ATOM 2585 N N . SER B 1 158 ? 11.734 11.07 11.281 1 81.94 158 SER B N 1
ATOM 2586 C CA . SER B 1 158 ? 11.969 12.195 12.188 1 81.94 158 SER B CA 1
ATOM 2587 C C . SER B 1 158 ? 11.68 13.531 11.5 1 81.94 158 SER B C 1
ATOM 2589 O O . SER B 1 158 ? 11.703 13.617 10.273 1 81.94 158 SER B O 1
#

Radius of gyration: 19.32 Å; Cα contacts (8 Å, |Δi|>4): 689; chains: 2; bounding box: 41×58×42 Å

pLDDT: mean 95.65, std 3.84, range [76.81, 98.94]

Sequence (316 aa):
MFREMRRFKQEISKSECIEVLTNSKRGVLSLIGDNGYPYGVPLDHWYCEEDNRLYFHCAKVGHKMDAIKACDKASYCTYDEGYRKEGEWALNIKSVIIFGRVKLVDDEEKARKICTHLVKKFTDDKEYLEKELKNAFSRVQCIELIPEHMTGKLVNESMFREMRRFKQEISKSECIEVLTNSKRGVLSLIGDNGYPYGVPLDHWYCEEDNRLYFHCAKVGHKMDAIKACDKASYCTYDEGYRKEGEWALNIKSVIIFGRVKLVDDEEKARKICTHLVKKFTDDKEYLEKELKNAFSRVQCIELIPEHMTGKLVNES